Protein AF-A0A7L9BHP6-F1 (afdb_monomer)

Nearest PDB structures (foldseek):
  4zgh-assembly1_A  TM=3.114E-01  e=1.145E-01  Streptococcus pneumoniae D39
  5ly6-assembly1_B  TM=2.819E-01  e=2.617E-01  Streptococcus pneumoniae D39
  5ek8-assembly1_A  TM=2.255E-01  e=5.421E+00  Rippkaea orientalis PCC 8801
  7w9m-assembly1_B  TM=2.302E-01  e=6.757E+00  Homo sapiens

Secondary structure (DSSP, 8-state):
----------HHHHHHHHHHTTS-----PPP--------SS--S-EEEEEEEE--TT---EEEEETTEEEEEEE-TTEE-SSPEEEE-SS-S-SS----B-EEEEESSS---STT--SEEE--BSSSS-BPB-PPTT-EEEEEEES-TT-PPPP--B-TTSSBPEEEEETTTTEEE-HHHHHHS-HHHHTTPEEEEE--TTPPP--S-EEEEEEE-PPPPPSS-SSEEEEEEEE-S---TTS-EEEEEEESSSS--EEEEEEE--TTS---TTS------TTSBEEE-SGGG--EEEE-EETTEEPEEEEEEESSTTS-SEEEEPPPEE--TT-EEEEEEESBTT--GGGB-EEEEEE--

pLDDT: mean 78.01, std 17.45, range [40.47, 98.5]

Sequence (360 aa):
MKTVMRKYMNMRNVARAGAILLVAFWACEDPEYITAVPNPQPSGFSANFLFVNAAPDAPSLDMYINNVKTGTSAAFGAGQTGYTNVQITSGGAGGFTANTNIRAKASSGTIGGVLGSSDVIYRAGNNNTNNFAAINGARYTLFALDTISRPKPVRKLNASNFGDTTFFNPLTGTYISVVEKAALPPAQRAKVVPIGVVPLGASDPGGVRFYLLRDNYPAFTSPNTTQSAIRLVQASPRNYTEPLWVRLNPVSTGSIISLGTSVPYILSFANPNGTANFTPSVGSRTVTGTGINFTLQNTNIASVPNDYRIEVSKDAGFTQIIYTSDPVQFLLDKVYTVVIRGVEGGTGNRALGATVVQHN

Structure (mmCIF, N/CA/C/O backbone):
data_AF-A0A7L9BHP6-F1
#
_entry.id   AF-A0A7L9BHP6-F1
#
loop_
_atom_site.group_PDB
_atom_site.id
_atom_site.type_symbol
_atom_site.label_atom_id
_atom_site.label_alt_id
_atom_site.label_comp_id
_atom_site.label_asym_id
_atom_site.label_entity_id
_atom_site.label_seq_id
_atom_site.pdbx_PDB_ins_code
_atom_site.Cartn_x
_atom_site.Cartn_y
_atom_site.Cartn_z
_atom_site.occupancy
_atom_site.B_iso_or_equiv
_atom_site.auth_seq_id
_atom_site.auth_comp_id
_atom_site.auth_asym_id
_atom_site.auth_atom_id
_atom_site.pdbx_PDB_model_num
ATOM 1 N N . MET A 1 1 ? 51.491 -2.784 -71.601 1.00 41.97 1 MET A N 1
ATOM 2 C CA . MET A 1 1 ? 52.022 -3.633 -70.511 1.00 41.97 1 MET A CA 1
ATOM 3 C C . MET A 1 1 ? 51.515 -3.081 -69.180 1.00 41.97 1 MET A C 1
ATOM 5 O O . MET A 1 1 ? 51.977 -2.033 -68.758 1.00 41.97 1 MET A O 1
ATOM 9 N N . LYS A 1 2 ? 50.483 -3.697 -68.584 1.00 43.78 2 LYS A N 1
ATOM 10 C CA . LYS A 1 2 ? 49.900 -3.291 -67.290 1.00 43.78 2 LYS A CA 1
ATOM 11 C C . LYS A 1 2 ? 50.428 -4.231 -66.209 1.00 43.78 2 LYS A C 1
ATOM 13 O O . LYS A 1 2 ? 50.048 -5.398 -66.176 1.00 43.78 2 LYS A O 1
ATOM 18 N N . THR A 1 3 ? 51.305 -3.728 -65.350 1.00 46.84 3 THR A N 1
ATOM 19 C CA . THR A 1 3 ? 51.876 -4.492 -64.237 1.00 46.84 3 THR A CA 1
ATOM 20 C C . THR A 1 3 ? 50.896 -4.475 -63.066 1.00 46.84 3 THR A C 1
ATOM 22 O O . THR A 1 3 ? 50.712 -3.458 -62.403 1.00 46.84 3 THR A O 1
ATOM 25 N N . VAL A 1 4 ? 50.223 -5.603 -62.840 1.00 49.72 4 VAL A N 1
ATOM 26 C CA . VAL A 1 4 ? 49.326 -5.823 -61.699 1.00 49.72 4 VAL A CA 1
ATOM 27 C C . VAL A 1 4 ? 50.177 -6.189 -60.484 1.00 49.72 4 VAL A C 1
ATOM 29 O O . VAL A 1 4 ? 50.698 -7.298 -60.389 1.00 49.72 4 VAL A O 1
ATOM 32 N N . MET A 1 5 ? 50.329 -5.256 -59.545 1.00 50.06 5 MET A N 1
ATOM 33 C CA . MET A 1 5 ? 51.042 -5.486 -58.287 1.00 50.06 5 MET A CA 1
ATOM 34 C C . MET A 1 5 ? 50.074 -6.101 -57.261 1.00 50.06 5 MET A C 1
ATOM 36 O O . MET A 1 5 ? 49.305 -5.403 -56.601 1.00 50.06 5 MET A O 1
ATOM 40 N N . ARG A 1 6 ? 50.078 -7.436 -57.143 1.00 52.44 6 ARG A N 1
ATOM 41 C CA . ARG A 1 6 ? 49.374 -8.163 -56.073 1.00 52.44 6 ARG A CA 1
ATOM 42 C C . ARG A 1 6 ? 50.111 -7.940 -54.750 1.00 52.44 6 ARG A C 1
ATOM 44 O O . ARG A 1 6 ? 51.172 -8.510 -54.510 1.00 52.44 6 ARG A O 1
ATOM 51 N N . LYS A 1 7 ? 49.536 -7.101 -53.889 1.00 57.41 7 LYS A N 1
ATOM 52 C CA . LYS A 1 7 ? 50.003 -6.863 -52.519 1.00 57.41 7 LYS A CA 1
ATOM 53 C C . LYS A 1 7 ? 49.578 -8.058 -51.656 1.00 57.41 7 LYS A C 1
ATOM 55 O O . LYS A 1 7 ? 48.420 -8.158 -51.261 1.00 57.41 7 LYS A O 1
ATOM 60 N N . TYR A 1 8 ? 50.495 -8.993 -51.413 1.00 54.22 8 TYR A N 1
ATOM 61 C CA . TYR A 1 8 ? 50.273 -10.102 -50.485 1.00 54.22 8 TYR A CA 1
ATOM 62 C C . TYR A 1 8 ? 50.139 -9.545 -49.067 1.00 54.22 8 TYR A C 1
ATOM 64 O O . TYR A 1 8 ? 51.110 -9.112 -48.446 1.00 54.22 8 TYR A O 1
ATOM 72 N N . MET A 1 9 ? 48.906 -9.513 -48.569 1.00 53.44 9 MET A N 1
ATOM 73 C CA . MET A 1 9 ? 48.615 -9.167 -47.187 1.00 53.44 9 MET A CA 1
ATOM 74 C C . MET A 1 9 ? 49.152 -10.297 -46.303 1.00 53.44 9 MET A C 1
ATOM 76 O O . MET A 1 9 ? 48.731 -11.446 -46.413 1.00 53.44 9 MET A O 1
ATOM 80 N N . ASN A 1 10 ? 50.155 -9.977 -45.487 1.00 55.31 10 ASN A N 1
ATOM 81 C CA . ASN A 1 10 ? 50.899 -10.930 -44.674 1.00 55.31 10 ASN A CA 1
ATOM 82 C C . ASN A 1 10 ? 49.949 -11.606 -43.665 1.00 55.31 10 ASN A C 1
ATOM 84 O O . ASN A 1 10 ? 49.543 -10.994 -42.676 1.00 55.31 10 ASN A O 1
ATOM 88 N N . MET A 1 11 ? 49.576 -12.861 -43.938 1.00 54.38 11 MET A N 1
ATOM 89 C CA . MET A 1 11 ? 48.599 -13.665 -43.183 1.00 54.38 11 MET A CA 1
ATOM 90 C C . MET A 1 11 ? 48.904 -13.749 -41.676 1.00 54.38 11 MET A C 1
ATOM 92 O O . MET A 1 11 ? 47.994 -13.920 -40.866 1.00 54.38 11 MET A O 1
ATOM 96 N N . ARG A 1 12 ? 50.165 -13.536 -41.272 1.00 53.69 12 ARG A N 1
ATOM 97 C CA . ARG A 1 12 ? 50.575 -13.444 -39.860 1.00 53.69 12 ARG A CA 1
ATOM 98 C C . ARG A 1 12 ? 49.993 -12.234 -39.118 1.00 53.69 12 ARG A C 1
ATOM 100 O O . ARG A 1 12 ? 49.765 -12.329 -37.915 1.00 53.69 12 ARG A O 1
ATOM 107 N N . ASN A 1 13 ? 49.708 -11.128 -39.806 1.00 54.56 13 ASN A N 1
ATOM 108 C CA . ASN A 1 13 ? 49.121 -9.936 -39.182 1.00 54.56 13 ASN A CA 1
ATOM 109 C C . ASN A 1 13 ? 47.592 -10.041 -39.054 1.00 54.56 13 ASN A C 1
ATOM 111 O O . ASN A 1 13 ? 47.027 -9.513 -38.101 1.00 54.56 13 ASN A O 1
ATOM 115 N N . VAL A 1 14 ? 46.933 -10.790 -39.945 1.00 57.72 14 VAL A N 1
ATOM 116 C CA . VAL A 1 14 ? 45.485 -11.062 -39.864 1.00 57.72 14 VAL A CA 1
ATOM 117 C C . VAL A 1 14 ? 45.173 -12.021 -38.708 1.00 57.72 14 VAL A C 1
ATOM 119 O O . VAL A 1 14 ? 44.234 -11.788 -37.953 1.00 57.72 14 VAL A O 1
ATOM 122 N N . ALA A 1 15 ? 46.015 -13.038 -38.484 1.00 54.59 15 ALA A N 1
ATOM 123 C CA . ALA A 1 15 ? 45.862 -13.956 -37.350 1.00 54.59 15 ALA A CA 1
ATOM 124 C C . ALA A 1 15 ? 46.059 -13.269 -35.980 1.00 54.59 15 ALA A C 1
ATOM 126 O O . ALA A 1 15 ? 45.379 -13.612 -35.015 1.00 54.59 15 ALA A O 1
ATOM 127 N N . ARG A 1 16 ? 46.937 -12.257 -35.888 1.00 53.12 16 ARG A N 1
ATOM 128 C CA . ARG A 1 16 ? 47.135 -11.472 -34.653 1.00 53.12 16 ARG A CA 1
ATOM 129 C C . ARG A 1 16 ? 45.973 -10.523 -34.346 1.00 53.12 16 ARG A C 1
ATOM 131 O O . ARG A 1 16 ? 45.667 -10.323 -33.177 1.00 53.12 16 ARG A O 1
ATOM 138 N N . ALA A 1 17 ? 45.298 -9.992 -35.367 1.00 52.06 17 ALA A N 1
ATOM 139 C CA . ALA A 1 17 ? 44.098 -9.175 -35.176 1.00 52.06 17 ALA A CA 1
ATOM 140 C C . ALA A 1 17 ? 42.870 -10.013 -34.755 1.00 52.06 17 ALA A C 1
ATOM 142 O O . ALA A 1 17 ? 42.038 -9.531 -33.992 1.00 52.06 17 ALA A O 1
ATOM 143 N N . GLY A 1 18 ? 42.782 -11.280 -35.182 1.00 50.03 18 GLY A N 1
ATOM 144 C CA . GLY A 1 18 ? 41.689 -12.184 -34.796 1.00 50.03 18 GLY A CA 1
ATOM 145 C C . GLY A 1 18 ? 41.733 -12.656 -33.336 1.00 50.03 18 GLY A C 1
ATOM 146 O O . GLY A 1 18 ? 40.687 -12.826 -32.718 1.00 50.03 18 GLY A O 1
ATOM 147 N N . ALA A 1 19 ? 42.924 -12.816 -32.750 1.00 51.38 19 ALA A N 1
ATOM 148 C CA . ALA A 1 19 ? 43.073 -13.313 -31.377 1.00 51.38 19 ALA A CA 1
ATOM 149 C C . ALA A 1 19 ? 42.745 -12.267 -30.290 1.00 51.38 19 ALA A C 1
ATOM 151 O O . ALA A 1 19 ? 42.410 -12.635 -29.169 1.00 51.38 19 ALA A O 1
ATOM 152 N N . ILE A 1 20 ? 42.796 -10.969 -30.612 1.00 50.28 20 ILE A N 1
ATOM 153 C CA . ILE A 1 20 ? 42.500 -9.887 -29.653 1.00 50.28 20 ILE A CA 1
ATOM 154 C C . ILE A 1 20 ? 40.984 -9.628 -29.538 1.00 50.28 20 ILE A C 1
ATOM 156 O O . ILE A 1 20 ? 40.522 -9.133 -28.514 1.00 50.28 20 ILE A O 1
ATOM 160 N N . LEU A 1 21 ? 40.180 -10.039 -30.526 1.00 47.62 21 LEU A N 1
ATOM 161 C CA . LEU A 1 21 ? 38.723 -9.846 -30.502 1.00 47.62 21 LEU A CA 1
ATOM 162 C C . LEU A 1 21 ? 37.956 -10.925 -29.706 1.00 47.62 21 LEU A C 1
ATOM 164 O O . LEU A 1 21 ? 36.768 -10.759 -29.445 1.00 47.62 21 LEU A O 1
ATOM 168 N N . LEU A 1 22 ? 38.615 -12.020 -29.310 1.00 48.59 22 LEU A N 1
ATOM 169 C CA . LEU A 1 22 ? 37.985 -13.174 -28.646 1.00 48.59 22 LEU A CA 1
ATOM 170 C C . LEU A 1 22 ? 38.019 -13.123 -27.107 1.00 48.59 22 LEU A C 1
ATOM 172 O O . LEU A 1 22 ? 37.370 -13.942 -26.465 1.00 48.59 22 LEU A O 1
ATOM 176 N N . VAL A 1 23 ? 38.710 -12.150 -26.501 1.00 51.56 23 VAL A N 1
ATOM 177 C CA . VAL A 1 23 ? 38.851 -12.030 -25.030 1.00 51.56 23 VAL A CA 1
ATOM 178 C C . VAL A 1 23 ? 37.941 -10.939 -24.439 1.00 51.56 23 VAL A C 1
ATOM 180 O O . VAL A 1 23 ? 38.045 -10.611 -23.267 1.00 51.56 23 VAL A O 1
ATOM 183 N N . ALA A 1 24 ? 37.007 -10.370 -25.207 1.00 49.75 24 ALA A N 1
ATOM 184 C CA . ALA A 1 24 ? 36.102 -9.318 -24.716 1.00 49.75 24 ALA A CA 1
ATOM 185 C C . ALA A 1 24 ? 34.704 -9.819 -24.288 1.00 49.75 24 ALA A C 1
ATOM 187 O O . ALA A 1 24 ? 33.857 -9.009 -23.924 1.00 49.75 24 ALA A O 1
ATOM 188 N N . PHE A 1 25 ? 34.460 -11.136 -24.288 1.00 47.75 25 PHE A N 1
ATOM 189 C CA . PHE A 1 25 ? 33.230 -11.745 -23.753 1.00 47.75 25 PHE A CA 1
ATOM 190 C C . PHE A 1 25 ? 33.413 -12.284 -22.327 1.00 47.75 25 PHE A C 1
ATOM 192 O O . PHE A 1 25 ? 32.805 -13.289 -21.964 1.00 47.75 25 PHE A O 1
ATOM 199 N N . TRP A 1 26 ? 34.241 -11.632 -21.503 1.00 49.41 26 TRP A N 1
ATOM 200 C CA . TRP A 1 26 ? 34.183 -11.886 -20.065 1.00 49.41 26 TRP A CA 1
ATOM 201 C C . TRP A 1 26 ? 32.820 -11.416 -19.581 1.00 49.41 26 TRP A C 1
ATOM 203 O O . TRP A 1 26 ? 32.506 -10.224 -19.595 1.00 49.41 26 TRP A O 1
ATOM 213 N N . ALA A 1 27 ? 31.996 -12.409 -19.263 1.00 47.88 27 ALA A N 1
ATOM 214 C CA . ALA A 1 27 ? 30.702 -12.265 -18.650 1.00 47.88 27 ALA A CA 1
ATOM 215 C C . ALA A 1 27 ? 30.777 -11.187 -17.568 1.00 47.88 27 ALA A C 1
ATOM 217 O O . ALA A 1 27 ? 31.626 -11.227 -16.679 1.00 47.88 27 ALA A O 1
ATOM 218 N N . CYS A 1 28 ? 29.873 -10.216 -17.650 1.00 47.56 28 CYS A N 1
ATOM 219 C CA . CYS A 1 28 ? 29.521 -9.414 -16.495 1.00 47.56 28 CYS A CA 1
ATOM 220 C C . CYS A 1 28 ? 28.741 -10.357 -15.567 1.00 47.56 28 CYS A C 1
ATOM 222 O O . CYS A 1 28 ? 27.512 -10.333 -15.546 1.00 47.56 28 CYS A O 1
ATOM 224 N N . GLU A 1 29 ? 29.449 -11.290 -14.922 1.00 44.31 29 GLU A N 1
ATOM 225 C CA . GLU A 1 29 ? 28.908 -12.000 -13.774 1.00 44.31 29 GLU A CA 1
ATOM 226 C C . GLU A 1 29 ? 28.542 -10.920 -12.766 1.00 44.31 29 GLU A C 1
ATOM 228 O O . GLU A 1 29 ? 29.346 -10.033 -12.459 1.00 44.31 29 GLU A O 1
ATOM 233 N N . ASP A 1 30 ? 27.278 -10.937 -12.342 1.00 48.41 30 ASP A N 1
ATOM 234 C CA . ASP A 1 30 ? 26.839 -10.112 -11.227 1.00 48.41 30 ASP A CA 1
ATOM 235 C C . ASP A 1 30 ? 27.828 -10.412 -10.088 1.00 48.41 30 ASP A C 1
ATOM 237 O O . ASP A 1 30 ? 28.012 -11.593 -9.776 1.00 48.41 30 ASP A O 1
ATOM 241 N N . PRO A 1 31 ? 28.532 -9.402 -9.542 1.00 50.50 31 PRO A N 1
ATOM 242 C CA . PRO A 1 31 ? 29.610 -9.631 -8.589 1.00 50.50 31 PRO A CA 1
ATOM 243 C C . PRO A 1 31 ? 29.108 -10.553 -7.485 1.00 50.50 31 PRO A C 1
ATOM 245 O O . PRO A 1 31 ? 28.007 -10.333 -6.975 1.00 50.50 31 PRO A O 1
ATOM 248 N N . GLU A 1 32 ? 29.893 -11.583 -7.151 1.00 40.72 32 GLU A N 1
ATOM 249 C CA . GLU A 1 32 ? 29.569 -12.535 -6.089 1.00 40.72 32 GLU A CA 1
ATOM 250 C C . GLU A 1 32 ? 29.148 -11.755 -4.842 1.00 40.72 32 GLU A C 1
ATOM 252 O O . GLU A 1 32 ? 29.947 -11.097 -4.168 1.00 40.72 32 GLU A O 1
ATOM 257 N N . TYR A 1 33 ? 27.844 -11.764 -4.573 1.00 45.72 33 TYR A N 1
ATOM 258 C CA . TYR A 1 33 ? 27.310 -11.128 -3.387 1.00 45.72 33 TYR A CA 1
ATOM 259 C C . TYR A 1 33 ? 27.852 -11.919 -2.208 1.00 45.72 33 TYR A C 1
ATOM 261 O O . TYR A 1 33 ? 27.637 -13.129 -2.133 1.00 45.72 33 TYR A O 1
ATOM 269 N N . ILE A 1 34 ? 28.548 -11.234 -1.297 1.00 40.47 34 ILE A N 1
ATOM 270 C CA . ILE A 1 34 ? 29.070 -11.822 -0.064 1.00 40.47 34 ILE A CA 1
ATOM 271 C C . ILE A 1 34 ? 27.933 -12.622 0.577 1.00 40.47 34 ILE A C 1
ATOM 273 O O . ILE A 1 34 ? 26.936 -12.052 1.033 1.00 40.47 34 ILE A O 1
ATOM 277 N N . THR A 1 35 ? 28.053 -13.950 0.567 1.00 48.59 35 THR A N 1
ATOM 278 C CA . THR A 1 35 ? 27.078 -14.823 1.212 1.00 48.59 35 THR A CA 1
ATOM 279 C C . THR A 1 35 ? 27.090 -14.478 2.689 1.00 48.59 35 THR A C 1
ATOM 281 O O . THR A 1 35 ? 28.141 -14.545 3.327 1.00 48.59 35 THR A O 1
ATOM 284 N N . ALA A 1 36 ? 25.943 -14.056 3.224 1.00 47.12 36 ALA A N 1
ATOM 285 C CA . ALA A 1 36 ? 25.834 -13.694 4.629 1.00 47.12 36 ALA A CA 1
ATOM 286 C C . ALA A 1 36 ? 26.321 -14.871 5.484 1.00 47.12 36 ALA A C 1
ATOM 288 O O . ALA A 1 36 ? 25.689 -15.925 5.494 1.00 47.12 36 ALA A O 1
ATOM 289 N N . VAL A 1 37 ? 27.447 -14.693 6.179 1.00 53.09 37 VAL A N 1
ATOM 290 C CA . VAL A 1 37 ? 27.925 -15.669 7.160 1.00 53.09 37 VAL A CA 1
ATOM 291 C C . VAL A 1 37 ? 26.911 -15.655 8.305 1.00 53.09 37 VAL A C 1
ATOM 293 O O . VAL A 1 37 ? 26.709 -14.593 8.905 1.00 53.09 37 VAL A O 1
ATOM 296 N N . PRO A 1 38 ? 26.223 -16.773 8.596 1.00 50.69 38 PRO A N 1
ATOM 297 C CA . PRO A 1 38 ? 25.297 -16.828 9.717 1.00 50.69 38 PRO A CA 1
ATOM 298 C C . PRO A 1 38 ? 26.050 -16.482 11.002 1.00 50.69 38 PRO A C 1
ATOM 300 O O . PRO A 1 38 ? 27.082 -17.086 11.285 1.00 50.69 38 PRO A O 1
ATOM 303 N N . ASN A 1 39 ? 25.561 -15.507 11.771 1.00 55.84 39 ASN A N 1
ATOM 304 C CA . ASN A 1 39 ? 26.096 -15.259 13.107 1.00 55.84 39 ASN A CA 1
ATOM 305 C C . ASN A 1 39 ? 25.752 -16.484 13.977 1.00 55.84 39 ASN A C 1
ATOM 307 O O . ASN A 1 39 ? 24.564 -16.747 14.173 1.00 55.84 39 ASN A O 1
ATOM 311 N N . PRO A 1 40 ? 26.740 -17.253 14.474 1.00 58.22 40 PRO A N 1
ATOM 312 C CA . PRO A 1 40 ? 26.479 -18.473 15.234 1.00 58.22 40 PRO A CA 1
ATOM 313 C C . PRO A 1 40 ? 25.938 -18.192 16.642 1.00 58.22 40 PRO A C 1
ATOM 315 O O . PRO A 1 40 ? 25.487 -19.115 17.315 1.00 58.22 40 PRO A O 1
ATOM 318 N N . GLN A 1 41 ? 25.981 -16.938 17.103 1.00 62.28 41 GLN A N 1
ATOM 319 C CA . GLN A 1 41 ? 25.393 -16.544 18.376 1.00 62.28 41 GLN A CA 1
ATOM 320 C C . GLN A 1 41 ? 23.931 -16.128 18.159 1.00 62.28 41 GLN A C 1
ATOM 322 O O . GLN A 1 41 ? 23.687 -15.187 17.394 1.00 62.28 41 GLN A O 1
ATOM 327 N N . PRO A 1 42 ? 22.952 -16.782 18.813 1.00 64.44 42 PRO A N 1
ATOM 328 C CA . PRO A 1 42 ? 21.564 -16.350 18.746 1.00 64.44 42 PRO A CA 1
ATOM 329 C C . PRO A 1 42 ? 21.462 -14.940 19.332 1.00 64.44 42 PRO A C 1
ATOM 331 O O . PRO A 1 42 ? 21.653 -14.715 20.525 1.00 64.44 42 PRO A O 1
ATOM 334 N N . SER A 1 43 ? 21.191 -13.961 18.475 1.00 74.31 43 SER A N 1
ATOM 335 C CA . SER A 1 43 ? 20.892 -12.600 18.896 1.00 74.31 43 SER A CA 1
ATOM 336 C C . SER A 1 43 ? 19.585 -12.607 19.684 1.00 74.31 43 SER A C 1
ATOM 338 O O . SER A 1 43 ? 18.564 -13.014 19.145 1.00 74.31 43 SER A O 1
ATOM 340 N N . GLY A 1 44 ? 19.570 -12.092 20.914 1.00 85.19 44 GLY A N 1
ATOM 341 C CA . GLY A 1 44 ? 18.327 -11.873 21.672 1.00 85.19 44 GLY A CA 1
ATOM 342 C C . GLY A 1 44 ? 17.460 -10.721 21.136 1.00 85.19 44 GLY A C 1
ATOM 343 O O . GLY A 1 44 ? 16.575 -10.235 21.837 1.00 85.19 44 GLY A O 1
ATOM 344 N N . PHE A 1 45 ? 17.749 -10.230 19.929 1.00 90.44 45 PHE A N 1
ATOM 345 C CA . PHE A 1 45 ? 17.054 -9.115 19.306 1.00 90.44 45 PHE A CA 1
ATOM 346 C C . PHE A 1 45 ? 15.973 -9.627 18.363 1.00 90.44 45 PHE A C 1
ATOM 348 O O . PHE A 1 45 ? 16.203 -10.523 17.551 1.00 90.44 45 PHE A O 1
ATOM 355 N N . SER A 1 46 ? 14.806 -8.996 18.408 1.00 93.00 46 SER A N 1
ATOM 356 C CA . SER A 1 46 ? 13.714 -9.297 17.488 1.00 93.00 46 SER A CA 1
ATOM 357 C C . SER A 1 46 ? 13.036 -8.027 17.001 1.00 93.00 46 SER A C 1
ATOM 359 O O . SER A 1 46 ? 13.063 -7.001 17.670 1.00 93.00 46 SER A O 1
ATOM 361 N N . ALA A 1 47 ? 12.413 -8.087 15.832 1.00 93.88 47 ALA A N 1
ATOM 362 C CA . ALA A 1 47 ? 11.535 -7.042 15.327 1.00 93.88 47 ALA A CA 1
ATOM 363 C C . ALA A 1 47 ? 10.250 -7.663 14.785 1.00 93.88 47 ALA A C 1
ATOM 365 O O . ALA A 1 47 ? 10.176 -8.858 14.509 1.00 93.88 47 ALA A O 1
ATOM 366 N N . ASN A 1 48 ? 9.219 -6.842 14.653 1.00 95.50 48 ASN A N 1
ATOM 367 C CA . ASN A 1 48 ? 7.886 -7.268 14.270 1.00 95.50 48 ASN A CA 1
ATOM 368 C C . ASN A 1 48 ? 7.586 -6.760 12.859 1.00 95.50 48 ASN A C 1
ATOM 370 O O . ASN A 1 48 ? 7.715 -5.563 12.603 1.00 95.50 48 ASN A O 1
ATOM 374 N N . PHE A 1 49 ? 7.149 -7.639 11.960 1.00 94.69 49 PHE A N 1
ATOM 375 C CA . PHE A 1 49 ? 6.869 -7.295 10.564 1.00 94.69 49 PHE A CA 1
ATOM 376 C C . PHE A 1 49 ? 5.441 -7.659 10.170 1.00 94.69 49 PHE A C 1
ATOM 378 O O . PHE A 1 49 ? 4.974 -8.752 10.481 1.00 94.69 49 PHE A O 1
ATOM 385 N N . LEU A 1 50 ? 4.775 -6.752 9.463 1.00 95.38 50 LEU A N 1
ATOM 386 C CA . LEU A 1 50 ? 3.479 -6.958 8.826 1.00 95.38 50 LEU A CA 1
ATOM 387 C C . LEU A 1 50 ? 3.627 -6.698 7.328 1.00 95.38 50 LEU A C 1
ATOM 389 O O . LEU A 1 50 ? 4.249 -5.714 6.925 1.00 95.38 50 LEU A O 1
ATOM 393 N N . PHE A 1 51 ? 3.065 -7.571 6.497 1.00 95.19 51 PHE A N 1
ATOM 394 C CA . PHE A 1 51 ? 3.162 -7.457 5.045 1.00 95.19 51 PHE A CA 1
ATOM 395 C C . PHE A 1 51 ? 1.820 -7.132 4.384 1.00 95.19 51 PHE A C 1
ATOM 397 O O . PHE A 1 51 ? 0.778 -7.666 4.766 1.00 95.19 51 PHE A O 1
ATOM 404 N N . VAL A 1 52 ? 1.862 -6.275 3.363 1.00 94.94 52 VAL A N 1
ATOM 405 C CA . VAL A 1 52 ? 0.716 -5.866 2.545 1.00 94.94 52 VAL A CA 1
ATOM 406 C C . VAL A 1 52 ? 1.074 -5.992 1.072 1.00 94.94 52 VAL A C 1
ATOM 408 O O . VAL A 1 52 ? 2.054 -5.404 0.617 1.00 94.94 52 VAL A O 1
ATOM 411 N N . ASN A 1 53 ? 0.258 -6.710 0.304 1.00 94.00 53 ASN A N 1
ATOM 412 C CA . ASN A 1 53 ? 0.433 -6.812 -1.138 1.00 94.00 53 ASN A CA 1
ATOM 413 C C . ASN A 1 53 ? -0.492 -5.830 -1.867 1.00 94.00 53 ASN A C 1
ATOM 415 O O . ASN A 1 53 ? -1.686 -6.073 -2.020 1.00 94.00 53 ASN A O 1
ATOM 419 N N . ALA A 1 54 ? 0.062 -4.713 -2.333 1.00 93.06 54 ALA A N 1
ATOM 420 C CA . ALA A 1 54 ? -0.639 -3.699 -3.118 1.00 93.06 54 ALA A CA 1
ATOM 421 C C . ALA A 1 54 ? -0.150 -3.632 -4.582 1.00 93.06 54 ALA A C 1
ATOM 423 O O . ALA A 1 54 ? -0.459 -2.668 -5.285 1.00 93.06 54 ALA A O 1
ATOM 424 N N . ALA A 1 55 ? 0.568 -4.656 -5.055 1.00 90.19 55 ALA A N 1
ATOM 425 C CA . ALA A 1 55 ? 1.024 -4.781 -6.437 1.00 90.19 55 ALA A CA 1
ATOM 426 C C . ALA A 1 55 ? -0.099 -5.369 -7.331 1.00 90.19 55 ALA A C 1
ATOM 428 O O . ALA A 1 55 ? -0.472 -6.527 -7.143 1.00 90.19 55 ALA A O 1
ATOM 429 N N . PRO A 1 56 ? -0.677 -4.602 -8.279 1.00 84.44 56 PRO A N 1
ATOM 430 C CA . PRO A 1 56 ? -1.975 -4.903 -8.910 1.00 84.44 56 PRO A CA 1
ATOM 431 C C . PRO A 1 56 ? -2.041 -6.111 -9.844 1.00 84.44 56 PRO A C 1
ATOM 433 O O . PRO A 1 56 ? -3.124 -6.603 -10.151 1.00 84.44 56 PRO A O 1
ATOM 436 N N . ASP A 1 57 ? -0.905 -6.593 -10.309 1.00 83.44 57 ASP A N 1
ATOM 437 C CA . ASP A 1 57 ? -0.763 -7.763 -11.170 1.00 83.44 57 ASP A CA 1
ATOM 438 C C . ASP A 1 57 ? 0.111 -8.845 -10.519 1.00 83.44 57 ASP A C 1
ATOM 440 O O . ASP A 1 57 ? 0.380 -9.868 -11.146 1.00 83.44 57 ASP A O 1
ATOM 444 N N . ALA A 1 58 ? 0.529 -8.660 -9.261 1.00 85.12 58 ALA A N 1
ATOM 445 C CA . ALA A 1 58 ? 1.264 -9.686 -8.539 1.00 85.12 58 ALA A CA 1
ATOM 446 C C . ALA A 1 58 ? 0.332 -10.826 -8.087 1.00 85.12 58 ALA A C 1
ATOM 448 O O . ALA A 1 58 ? -0.763 -10.559 -7.579 1.00 85.12 58 ALA A O 1
ATOM 449 N N . PRO A 1 59 ? 0.762 -12.099 -8.199 1.00 88.81 59 PRO A N 1
ATOM 450 C CA . PRO A 1 59 ? 0.100 -13.207 -7.516 1.00 88.81 59 PRO A CA 1
ATOM 451 C C . PRO A 1 59 ? 0.184 -13.034 -5.992 1.00 88.81 59 PRO A C 1
ATOM 453 O O . PRO A 1 59 ? 0.805 -12.100 -5.477 1.00 88.81 59 PRO A O 1
ATOM 456 N N . SER A 1 60 ? -0.411 -13.963 -5.242 1.00 91.75 60 SER A N 1
ATOM 457 C CA . SER A 1 60 ? -0.222 -14.000 -3.791 1.00 91.75 60 SER A CA 1
ATOM 458 C C . SER A 1 60 ? 1.263 -14.125 -3.445 1.00 91.75 60 SER A C 1
ATOM 460 O O . SER A 1 60 ? 1.966 -14.977 -3.999 1.00 91.75 60 SER A O 1
ATOM 462 N N . LEU A 1 61 ? 1.730 -13.279 -2.529 1.00 91.69 61 LEU A N 1
ATOM 463 C CA . LEU A 1 61 ? 3.137 -13.149 -2.161 1.00 91.69 61 LEU A CA 1
ATOM 464 C C . LEU A 1 61 ? 3.392 -13.719 -0.764 1.00 91.69 61 LEU A C 1
ATOM 466 O O . LEU A 1 61 ? 2.717 -13.352 0.198 1.00 91.69 61 LEU A O 1
ATOM 470 N N . ASP A 1 62 ? 4.397 -14.577 -0.658 1.00 92.75 62 ASP A N 1
ATOM 471 C CA . ASP A 1 62 ? 4.997 -15.020 0.591 1.00 92.75 62 ASP A CA 1
ATOM 472 C C . ASP A 1 62 ? 6.116 -14.078 0.993 1.00 92.75 62 ASP A C 1
ATOM 474 O O . ASP A 1 62 ? 7.033 -13.822 0.217 1.00 92.75 62 ASP A O 1
ATOM 478 N N . MET A 1 63 ? 6.069 -13.590 2.223 1.00 92.06 63 MET A N 1
ATOM 479 C CA . MET A 1 63 ? 7.069 -12.668 2.732 1.00 92.06 63 MET A CA 1
ATOM 480 C C . MET A 1 63 ? 8.086 -13.411 3.599 1.00 92.06 63 MET A C 1
ATOM 482 O O . MET A 1 63 ? 7.709 -14.264 4.395 1.00 92.06 63 MET A O 1
ATOM 486 N N . TYR A 1 64 ? 9.370 -13.099 3.442 1.00 91.50 64 TYR A N 1
ATOM 487 C CA . TYR A 1 64 ? 10.480 -13.700 4.173 1.00 91.50 64 TYR A CA 1
ATOM 488 C C . TYR A 1 64 ? 11.381 -12.618 4.762 1.00 91.50 64 TYR A C 1
ATOM 490 O O . TYR A 1 64 ? 11.871 -11.743 4.043 1.00 91.50 64 TYR A O 1
ATOM 498 N N . ILE A 1 65 ? 11.647 -12.717 6.061 1.00 89.50 65 ILE A N 1
ATOM 499 C CA . ILE A 1 65 ? 12.606 -11.877 6.778 1.00 89.50 65 ILE A CA 1
ATOM 500 C C . ILE A 1 65 ? 13.711 -12.787 7.308 1.00 89.50 65 ILE A C 1
ATOM 502 O O . ILE A 1 65 ? 13.423 -13.741 8.023 1.00 89.50 65 ILE A O 1
ATOM 506 N N . ASN A 1 66 ? 14.968 -12.533 6.945 1.00 88.00 66 ASN A N 1
ATOM 507 C CA . ASN A 1 66 ? 16.106 -13.392 7.305 1.00 88.00 66 ASN A CA 1
ATOM 508 C C . ASN A 1 66 ? 15.850 -14.877 6.967 1.00 88.00 66 ASN A C 1
ATOM 510 O O . ASN A 1 66 ? 16.164 -15.769 7.747 1.00 88.00 66 ASN A O 1
ATOM 514 N N . ASN A 1 67 ? 15.244 -15.129 5.797 1.00 87.75 67 ASN A N 1
ATOM 515 C CA . ASN A 1 67 ? 14.798 -16.447 5.313 1.00 87.75 67 ASN A CA 1
ATOM 516 C C . ASN A 1 67 ? 13.692 -17.131 6.142 1.00 87.75 67 ASN A C 1
ATOM 518 O O . ASN A 1 67 ? 13.303 -18.252 5.822 1.00 87.75 67 ASN A O 1
ATOM 522 N N . VAL A 1 68 ? 13.124 -16.459 7.143 1.00 88.06 68 VAL A N 1
ATOM 523 C CA . VAL A 1 68 ? 11.949 -16.924 7.887 1.00 88.06 68 VAL A CA 1
ATOM 524 C C . VAL A 1 68 ? 10.693 -16.396 7.207 1.00 88.06 68 VAL A C 1
ATOM 526 O O . VAL A 1 68 ? 10.540 -15.184 7.057 1.00 88.06 68 VAL A O 1
ATOM 529 N N . LYS A 1 69 ? 9.787 -17.292 6.795 1.00 90.44 69 LYS A N 1
ATOM 530 C CA . LYS A 1 69 ? 8.486 -16.897 6.239 1.00 90.44 69 LYS A CA 1
ATOM 531 C C . LYS A 1 69 ? 7.671 -16.182 7.317 1.00 90.44 69 LYS A C 1
ATOM 533 O O . LYS A 1 69 ? 7.462 -16.726 8.397 1.00 90.44 69 LYS A O 1
ATOM 538 N N . THR A 1 70 ? 7.204 -14.977 7.023 1.00 89.00 70 THR A N 1
ATOM 539 C CA . THR A 1 70 ? 6.351 -14.194 7.914 1.00 89.00 70 THR A CA 1
ATOM 540 C C . THR A 1 70 ? 4.900 -14.385 7.514 1.00 89.00 70 THR A C 1
ATOM 542 O O . THR A 1 70 ? 4.557 -14.075 6.375 1.00 89.00 70 THR A O 1
ATOM 545 N N . GLY A 1 71 ? 4.063 -14.857 8.437 1.00 87.81 71 GLY A N 1
ATOM 546 C CA . GLY A 1 71 ? 2.615 -14.986 8.261 1.00 87.81 71 GLY A CA 1
ATOM 547 C C . GLY A 1 71 ? 2.158 -15.838 7.067 1.00 87.81 71 GLY A C 1
ATOM 548 O O . GLY A 1 71 ? 2.886 -16.680 6.533 1.00 87.81 71 GLY A O 1
ATOM 549 N N . THR A 1 72 ? 0.907 -15.623 6.660 1.00 90.94 72 THR A N 1
ATOM 550 C CA . THR A 1 72 ? 0.301 -16.238 5.472 1.00 90.94 72 THR A CA 1
ATOM 551 C C . THR A 1 72 ? 0.641 -15.453 4.205 1.00 90.94 72 THR A C 1
ATOM 553 O O . THR A 1 72 ? 0.975 -14.265 4.269 1.00 90.94 72 THR A O 1
ATOM 556 N N . SER A 1 73 ? 0.513 -16.104 3.045 1.00 92.00 73 SER A N 1
ATOM 557 C CA . SER A 1 73 ? 0.616 -15.442 1.741 1.00 92.00 73 SER A CA 1
ATOM 558 C C . SER A 1 73 ? -0.406 -14.308 1.636 1.00 92.00 73 SER A C 1
ATOM 560 O O . SER A 1 73 ? -1.570 -14.493 1.994 1.00 92.00 73 SER A O 1
ATOM 562 N N . ALA A 1 74 ? -0.000 -13.152 1.116 1.00 92.62 74 ALA A N 1
ATOM 563 C CA . ALA A 1 74 ? -0.896 -12.021 0.895 1.00 92.62 74 ALA A CA 1
ATOM 564 C C . ALA A 1 74 ? -1.286 -11.929 -0.586 1.00 92.62 74 ALA A C 1
ATOM 566 O O . ALA A 1 74 ? -0.445 -11.640 -1.444 1.00 92.62 74 ALA A O 1
ATOM 567 N N . ALA A 1 75 ? -2.565 -12.171 -0.882 1.00 93.31 75 ALA A N 1
ATOM 568 C CA . ALA A 1 75 ? -3.154 -11.894 -2.192 1.00 93.31 75 ALA A CA 1
ATOM 569 C C . ALA A 1 75 ? -3.119 -10.392 -2.506 1.00 93.31 75 ALA A C 1
ATOM 571 O O . ALA A 1 75 ? -2.984 -9.563 -1.603 1.00 93.31 75 ALA A O 1
ATOM 572 N N . PHE A 1 76 ? -3.256 -10.026 -3.780 1.00 91.44 76 PHE A N 1
ATOM 573 C CA . PHE A 1 76 ? -3.367 -8.619 -4.147 1.00 91.44 76 PHE A CA 1
ATOM 574 C C . PHE A 1 76 ? -4.533 -7.943 -3.410 1.00 91.44 76 PHE A C 1
ATOM 576 O O . PHE A 1 76 ? -5.655 -8.444 -3.378 1.00 91.44 76 PHE A O 1
ATOM 583 N N . GLY A 1 77 ? -4.253 -6.782 -2.823 1.00 89.50 77 GLY A N 1
ATOM 584 C CA . GLY A 1 77 ? -5.209 -6.030 -2.029 1.00 89.50 77 GLY A CA 1
ATOM 585 C C . GLY A 1 77 ? -5.450 -6.606 -0.638 1.00 89.50 77 GLY A C 1
ATOM 586 O O . GLY A 1 77 ? -6.364 -6.132 0.033 1.00 89.50 77 GLY A O 1
ATOM 587 N N . ALA A 1 78 ? -4.648 -7.573 -0.192 1.00 93.12 78 ALA A N 1
ATOM 588 C CA . ALA A 1 78 ? -4.695 -8.117 1.156 1.00 93.12 78 ALA A CA 1
ATOM 589 C C . ALA A 1 78 ? -3.441 -7.738 1.959 1.00 93.12 78 ALA A C 1
ATOM 591 O O . ALA A 1 78 ? -2.337 -7.583 1.424 1.00 93.12 78 ALA A O 1
ATOM 592 N N . GLY A 1 79 ? -3.628 -7.603 3.269 1.00 91.62 79 GLY A N 1
ATOM 593 C CA . GLY A 1 79 ? -2.557 -7.530 4.256 1.00 91.62 79 GLY A CA 1
ATOM 594 C C . GLY A 1 79 ? -2.635 -8.710 5.215 1.00 91.62 79 GLY A C 1
ATOM 595 O O . GLY A 1 79 ? -3.672 -9.361 5.334 1.00 91.62 79 GLY A O 1
ATOM 596 N N . GLN A 1 80 ? -1.532 -8.987 5.898 1.00 93.44 80 GLN A N 1
ATOM 597 C CA . GLN A 1 80 ? -1.524 -9.930 7.013 1.00 93.44 80 GLN A CA 1
ATOM 598 C C . GLN A 1 80 ? -2.352 -9.383 8.180 1.00 93.44 80 GLN A C 1
ATOM 600 O O . GLN A 1 80 ? -2.446 -8.172 8.367 1.00 93.44 80 GLN A O 1
ATOM 605 N N . THR A 1 81 ? -2.940 -10.276 8.974 1.00 88.50 81 THR A N 1
ATOM 606 C CA . THR A 1 81 ? -3.830 -9.920 10.095 1.00 88.50 81 THR A CA 1
ATOM 607 C C . THR A 1 81 ? -3.089 -9.569 11.386 1.00 88.50 81 THR A C 1
ATOM 609 O O . THR A 1 81 ? -3.716 -9.255 12.393 1.00 88.50 81 THR A O 1
ATOM 612 N N . GLY A 1 82 ? -1.758 -9.622 11.382 1.00 91.12 82 GLY A N 1
ATOM 613 C CA . GLY A 1 82 ? -0.939 -9.323 12.545 1.00 91.12 82 GLY A CA 1
ATOM 614 C C . GLY A 1 82 ? 0.545 -9.316 12.214 1.00 91.12 82 GLY A C 1
ATOM 615 O O . GLY A 1 82 ? 0.969 -9.710 11.125 1.00 91.12 82 GLY A O 1
ATOM 616 N N . TYR A 1 83 ? 1.339 -8.854 13.174 1.00 95.44 83 TYR A N 1
ATOM 617 C CA . TYR A 1 83 ? 2.787 -8.839 13.038 1.00 95.44 83 TYR A CA 1
ATOM 618 C C . TYR A 1 83 ? 3.378 -10.216 13.318 1.00 95.44 83 TYR A C 1
ATOM 620 O O . TYR A 1 83 ? 3.011 -10.882 14.282 1.00 95.44 83 TYR A O 1
ATOM 628 N N . THR A 1 84 ? 4.369 -10.594 12.521 1.00 95.31 84 THR A N 1
ATOM 629 C CA . THR A 1 84 ? 5.245 -11.725 12.816 1.00 95.31 84 THR A CA 1
ATOM 630 C C . THR A 1 84 ? 6.500 -11.225 13.519 1.00 95.31 84 THR A C 1
ATOM 632 O O . THR A 1 84 ? 7.187 -10.341 13.003 1.00 95.31 84 THR A O 1
ATOM 635 N N . ASN A 1 85 ? 6.811 -11.789 14.686 1.00 95.19 85 ASN A N 1
ATOM 636 C CA . ASN A 1 85 ? 8.081 -11.550 15.362 1.00 95.19 85 ASN A CA 1
ATOM 637 C C . ASN A 1 85 ? 9.196 -12.338 14.660 1.00 95.19 85 ASN A C 1
ATOM 639 O O . ASN A 1 85 ? 9.057 -13.538 14.425 1.00 95.19 85 ASN A O 1
ATOM 643 N N . VAL A 1 86 ? 10.290 -11.665 14.313 1.00 92.44 86 VAL A N 1
ATOM 644 C CA . VAL A 1 86 ? 11.436 -12.260 13.625 1.00 92.44 86 VAL A CA 1
ATOM 645 C C . VAL A 1 86 ? 12.716 -11.872 14.346 1.00 92.44 86 VAL A C 1
ATOM 647 O O . VAL A 1 86 ? 12.915 -10.705 14.686 1.00 92.44 86 VAL A O 1
ATOM 650 N N . GLN A 1 87 ? 13.596 -12.849 14.555 1.00 91.38 87 GLN A N 1
ATOM 651 C CA . GLN A 1 87 ? 14.922 -12.621 15.122 1.00 91.38 87 GLN A CA 1
ATOM 652 C C . GLN A 1 87 ? 15.793 -11.817 14.145 1.00 91.38 87 GLN A C 1
ATOM 654 O O . GLN A 1 87 ? 15.818 -12.084 12.937 1.00 91.38 87 GLN A O 1
ATOM 659 N N . ILE A 1 88 ? 16.509 -10.820 14.664 1.00 87.69 88 ILE A N 1
ATOM 660 C CA . ILE A 1 88 ? 17.361 -9.917 13.881 1.00 87.69 88 ILE A CA 1
ATOM 661 C C . ILE A 1 88 ? 18.785 -9.929 14.421 1.00 87.69 88 ILE A C 1
ATOM 663 O O . ILE A 1 88 ? 19.004 -9.990 15.622 1.00 87.69 88 ILE A O 1
ATOM 667 N N . THR A 1 89 ? 19.766 -9.822 13.533 1.00 79.06 89 THR A N 1
ATOM 668 C CA . THR A 1 89 ? 21.182 -10.047 13.860 1.00 79.06 89 THR A CA 1
ATOM 669 C C . THR A 1 89 ? 21.828 -8.935 14.692 1.00 79.06 89 THR A C 1
ATOM 671 O O . THR A 1 89 ? 22.923 -9.135 15.216 1.00 79.06 89 THR A O 1
ATOM 674 N N . SER A 1 90 ? 21.181 -7.774 14.846 1.00 80.31 90 SER A N 1
ATOM 675 C CA . SER A 1 90 ? 21.667 -6.679 15.692 1.00 80.31 90 SER A CA 1
ATOM 676 C C . SER A 1 90 ? 20.530 -5.805 16.231 1.00 80.31 90 SER A C 1
ATOM 678 O O . SER A 1 90 ? 19.409 -5.836 15.730 1.00 80.31 90 SER A O 1
ATOM 680 N N . GLY A 1 91 ? 20.825 -4.993 17.251 1.00 78.44 91 GLY A N 1
ATOM 681 C CA . GLY A 1 91 ? 19.853 -4.091 17.876 1.00 78.44 91 GLY A CA 1
ATOM 682 C C . GLY A 1 91 ? 19.507 -2.830 17.070 1.00 78.44 91 GLY A C 1
ATOM 683 O O . GLY A 1 91 ? 18.714 -2.017 17.543 1.00 78.44 91 GLY A O 1
ATOM 684 N N . GLY A 1 92 ? 20.095 -2.637 15.883 1.00 68.38 92 GLY A N 1
ATOM 685 C CA . GLY A 1 92 ? 19.801 -1.513 14.982 1.00 68.38 92 GLY A CA 1
ATOM 686 C C . GLY A 1 92 ? 20.325 -0.133 15.413 1.00 68.38 92 GLY A C 1
ATOM 687 O O . GLY A 1 92 ? 20.179 0.824 14.657 1.00 68.38 92 GLY A O 1
ATOM 688 N N . ALA A 1 93 ? 20.960 -0.004 16.583 1.00 57.84 93 ALA A N 1
ATOM 689 C CA . ALA A 1 93 ? 21.572 1.236 17.069 1.00 57.84 93 ALA A CA 1
ATOM 690 C C . ALA A 1 93 ? 23.108 1.114 17.110 1.00 57.84 93 ALA A C 1
ATOM 692 O O . ALA A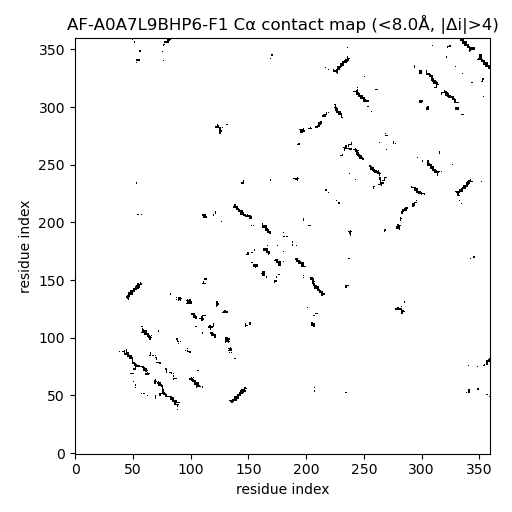 1 93 ? 23.631 0.136 17.639 1.00 57.84 93 ALA A O 1
ATOM 693 N N . GLY A 1 94 ? 23.833 2.108 16.578 1.00 54.22 94 GLY A N 1
ATOM 694 C CA . GLY A 1 94 ? 25.272 2.272 16.853 1.00 54.22 94 GLY A CA 1
ATOM 695 C C . GLY A 1 94 ? 26.275 1.755 15.810 1.00 54.22 94 GLY A C 1
ATOM 696 O O . GLY A 1 94 ? 27.365 1.351 16.190 1.00 54.22 94 GLY A O 1
ATOM 697 N N . GLY A 1 95 ? 25.964 1.783 14.510 1.00 53.28 95 GLY A N 1
ATOM 698 C CA . GLY A 1 95 ? 26.984 1.580 13.461 1.00 53.28 95 GLY A CA 1
ATOM 699 C C . GLY A 1 95 ? 27.309 0.125 13.103 1.00 53.28 95 GLY A C 1
ATOM 700 O O . GLY A 1 95 ? 28.189 -0.115 12.282 1.00 53.28 95 GLY A O 1
ATOM 701 N N . PHE A 1 96 ? 26.579 -0.851 13.647 1.00 54.19 96 PHE A N 1
ATOM 702 C CA . PHE A 1 96 ? 26.638 -2.227 13.155 1.00 54.19 96 PHE A CA 1
ATOM 703 C C . PHE A 1 96 ? 25.886 -2.348 11.826 1.00 54.19 96 PHE A C 1
ATOM 705 O O . PHE A 1 96 ? 24.727 -1.938 11.723 1.00 54.19 96 PHE A O 1
ATOM 712 N N . THR A 1 97 ? 26.526 -2.954 10.825 1.00 57.28 97 THR A N 1
ATOM 713 C CA . THR A 1 97 ? 25.938 -3.281 9.518 1.00 57.28 97 THR A CA 1
ATOM 714 C C . THR A 1 97 ? 24.882 -4.377 9.680 1.00 57.28 97 THR A C 1
ATOM 716 O O . THR A 1 97 ? 25.125 -5.549 9.403 1.00 57.28 97 THR A O 1
ATOM 719 N N . ALA A 1 98 ? 23.706 -4.027 10.195 1.00 59.25 98 ALA A N 1
ATOM 720 C CA . ALA A 1 98 ? 22.609 -4.974 10.319 1.00 59.25 98 ALA A CA 1
ATOM 721 C C . ALA A 1 98 ? 22.095 -5.342 8.919 1.00 59.25 98 ALA A C 1
ATOM 723 O O . ALA A 1 98 ? 21.764 -4.473 8.112 1.00 59.25 98 ALA A O 1
ATOM 724 N N . ASN A 1 99 ? 22.031 -6.638 8.633 1.00 72.44 99 ASN A N 1
ATOM 725 C CA . ASN A 1 99 ? 21.631 -7.192 7.347 1.00 72.44 99 ASN A CA 1
ATOM 726 C C . ASN A 1 99 ? 20.251 -7.850 7.450 1.00 72.44 99 ASN A C 1
ATOM 728 O O . ASN A 1 99 ? 20.124 -9.060 7.289 1.00 72.44 99 ASN A O 1
ATOM 732 N N . THR A 1 100 ? 19.200 -7.070 7.727 1.00 81.62 100 THR A N 1
ATOM 733 C CA . THR A 1 100 ? 17.846 -7.637 7.665 1.00 81.62 100 THR A CA 1
ATOM 734 C C . THR A 1 100 ? 17.518 -7.930 6.204 1.00 81.62 100 THR A C 1
ATOM 736 O O . THR A 1 100 ? 17.266 -7.017 5.416 1.00 81.62 100 THR A O 1
ATOM 739 N N . ASN A 1 101 ? 17.560 -9.209 5.830 1.00 83.56 101 ASN A N 1
ATOM 740 C CA . ASN A 1 101 ? 17.187 -9.643 4.494 1.00 83.56 101 ASN A CA 1
ATOM 741 C C . ASN A 1 101 ? 15.665 -9.655 4.404 1.00 83.56 101 ASN A C 1
ATOM 743 O O . ASN A 1 101 ? 15.004 -10.328 5.187 1.00 83.56 101 ASN A O 1
ATOM 747 N N . ILE A 1 102 ? 15.123 -8.908 3.454 1.00 85.81 102 ILE A N 1
ATOM 748 C CA . ILE A 1 102 ? 13.692 -8.809 3.203 1.00 85.81 102 ILE A CA 1
ATOM 749 C C . ILE A 1 102 ? 13.470 -9.339 1.784 1.00 85.81 102 ILE A C 1
ATOM 751 O O . ILE A 1 102 ? 14.079 -8.852 0.830 1.00 85.81 102 ILE A O 1
ATOM 755 N N . ARG A 1 103 ? 12.624 -10.356 1.628 1.00 86.44 103 ARG A N 1
ATOM 756 C CA . ARG A 1 103 ? 12.337 -10.993 0.338 1.00 86.44 103 ARG A CA 1
ATOM 757 C C . ARG A 1 103 ? 10.856 -11.327 0.238 1.00 86.44 103 ARG A C 1
ATOM 759 O O . ARG A 1 103 ? 10.318 -11.903 1.172 1.00 86.44 103 ARG A O 1
ATOM 766 N N . ALA A 1 104 ? 10.229 -11.058 -0.901 1.00 87.19 104 ALA A N 1
ATOM 767 C CA . ALA A 1 104 ? 8.952 -11.681 -1.237 1.00 87.19 104 ALA A CA 1
ATOM 768 C C . ALA A 1 104 ? 9.160 -12.777 -2.280 1.00 87.19 104 ALA A C 1
ATOM 770 O O . ALA A 1 104 ? 10.019 -12.652 -3.154 1.00 87.19 104 ALA A O 1
ATOM 771 N N . LYS A 1 105 ? 8.362 -13.837 -2.194 1.00 88.88 105 LYS A N 1
ATOM 772 C CA . LYS A 1 105 ? 8.279 -14.895 -3.193 1.00 88.88 105 LYS A CA 1
ATOM 773 C C . LYS A 1 105 ? 6.858 -15.020 -3.703 1.00 88.88 105 LYS A C 1
ATOM 775 O O . LYS A 1 105 ? 5.914 -14.890 -2.932 1.00 88.88 105 LYS A O 1
ATOM 780 N N . ALA A 1 106 ? 6.691 -15.302 -4.983 1.00 86.12 106 ALA A N 1
ATOM 781 C CA . ALA A 1 106 ? 5.397 -15.708 -5.499 1.00 86.12 106 ALA A CA 1
ATOM 782 C C . ALA A 1 106 ? 5.010 -17.048 -4.859 1.00 86.12 106 ALA A C 1
ATOM 784 O O . ALA A 1 106 ? 5.792 -17.995 -4.896 1.00 86.12 106 ALA A O 1
ATOM 785 N N . SER A 1 107 ? 3.801 -17.150 -4.312 1.00 81.31 107 SER A N 1
ATOM 786 C CA . SER A 1 107 ? 3.234 -18.453 -3.921 1.00 81.31 107 SER A CA 1
ATOM 787 C C . SER A 1 107 ? 3.031 -19.372 -5.136 1.00 81.31 107 SER A C 1
ATOM 789 O O . SER A 1 107 ? 3.039 -20.592 -5.011 1.00 81.31 107 SER A O 1
ATOM 791 N N . SER A 1 108 ? 2.864 -18.776 -6.321 1.00 81.06 108 SER A N 1
ATOM 792 C CA . SER A 1 108 ? 2.870 -19.435 -7.626 1.00 81.06 108 SER A CA 1
ATOM 793 C C . SER A 1 108 ? 3.247 -18.427 -8.720 1.00 81.06 108 SER A C 1
ATOM 795 O O . SER A 1 108 ? 2.976 -17.233 -8.588 1.00 81.06 108 SER A O 1
ATOM 797 N N . GLY A 1 109 ? 3.870 -18.898 -9.803 1.00 78.12 109 GLY A N 1
ATOM 798 C CA . GLY A 1 109 ? 4.270 -18.058 -10.938 1.00 78.12 109 GLY A CA 1
ATOM 799 C C . GLY A 1 109 ? 5.510 -17.189 -10.688 1.00 78.12 109 GLY A C 1
ATOM 800 O O . GLY A 1 109 ? 6.324 -17.459 -9.807 1.00 78.12 109 GLY A O 1
ATOM 801 N N . THR A 1 110 ? 5.672 -16.147 -11.504 1.00 75.88 110 THR A N 1
ATOM 802 C CA . THR A 1 110 ? 6.807 -15.208 -11.462 1.00 75.88 110 THR A CA 1
ATOM 803 C C . THR A 1 110 ? 6.342 -13.824 -11.017 1.00 75.88 110 THR A C 1
ATOM 805 O O . THR A 1 110 ? 5.288 -13.371 -11.454 1.00 75.88 110 THR A O 1
ATOM 808 N N . ILE A 1 111 ? 7.138 -13.114 -10.213 1.00 71.81 111 ILE A N 1
ATOM 809 C CA . ILE A 1 111 ? 6.778 -11.792 -9.647 1.00 71.81 111 ILE A CA 1
ATOM 810 C C . ILE A 1 111 ? 7.583 -10.622 -10.237 1.00 71.81 111 ILE A C 1
ATOM 812 O O . ILE A 1 111 ? 7.661 -9.539 -9.656 1.00 71.81 111 ILE A O 1
ATOM 816 N N . GLY A 1 112 ? 8.127 -10.825 -11.440 1.00 63.91 112 GLY A N 1
ATOM 817 C CA . GLY A 1 112 ? 8.901 -9.825 -12.178 1.00 63.91 112 GLY A CA 1
ATOM 818 C C . GLY A 1 112 ? 10.352 -9.698 -11.693 1.00 63.91 112 GLY A C 1
ATOM 819 O O . GLY A 1 112 ? 10.699 -10.110 -10.590 1.00 63.91 112 GLY A O 1
ATOM 820 N N . GLY A 1 113 ? 11.217 -9.151 -12.552 1.00 54.72 113 GLY A N 1
ATOM 821 C CA . GLY A 1 113 ? 12.670 -9.089 -12.347 1.00 54.72 113 GLY A CA 1
ATOM 822 C C . GLY A 1 113 ? 13.463 -9.637 -13.544 1.00 54.72 113 GLY A C 1
ATOM 823 O O . GLY A 1 113 ? 12.952 -10.464 -14.296 1.00 54.72 113 GLY A O 1
ATOM 824 N N . VAL A 1 114 ? 14.728 -9.216 -13.705 1.00 43.97 114 VAL A N 1
ATOM 825 C CA . VAL A 1 114 ? 15.647 -9.545 -14.829 1.00 43.97 114 VAL A CA 1
ATOM 826 C C . VAL A 1 114 ? 15.829 -11.044 -15.114 1.00 43.97 114 VAL A C 1
ATOM 828 O O . VAL A 1 114 ? 16.336 -11.386 -16.177 1.00 43.97 114 VAL A O 1
ATOM 831 N N . LEU A 1 115 ? 15.399 -11.942 -14.226 1.00 45.94 115 LEU A N 1
ATOM 832 C CA . LEU A 1 115 ? 15.720 -13.368 -14.318 1.00 45.94 115 LEU A CA 1
ATOM 833 C C . LEU A 1 115 ? 14.507 -14.306 -14.337 1.00 45.94 115 LEU A C 1
ATOM 835 O O . LEU A 1 115 ? 14.693 -15.514 -14.250 1.00 45.94 115 LEU A O 1
ATOM 839 N N . GLY A 1 116 ? 13.270 -13.794 -14.395 1.00 52.31 116 GLY A N 1
ATOM 840 C CA . GLY A 1 116 ? 12.095 -14.662 -14.229 1.00 52.31 116 GLY A CA 1
ATOM 841 C C . GLY A 1 116 ? 12.091 -15.390 -12.876 1.00 52.31 116 GLY A C 1
ATOM 842 O O . GLY A 1 116 ? 11.504 -16.461 -12.746 1.00 52.31 116 GLY A O 1
ATOM 843 N N . SER A 1 117 ? 12.773 -14.829 -11.870 1.00 61.31 117 SER A N 1
ATOM 844 C CA . SER A 1 117 ? 12.834 -15.413 -10.538 1.00 61.31 117 SER A CA 1
ATOM 845 C C . SER A 1 117 ? 11.464 -15.343 -9.865 1.00 61.31 117 SER A C 1
ATOM 847 O O . SER A 1 117 ? 10.728 -14.361 -9.979 1.00 61.31 117 SER A O 1
ATOM 849 N N . SER A 1 118 ? 11.141 -16.380 -9.096 1.00 67.81 118 SER A N 1
ATOM 850 C CA . SER A 1 118 ? 10.006 -16.391 -8.167 1.00 67.81 118 SER A CA 1
ATOM 851 C C . SER A 1 118 ? 10.181 -15.41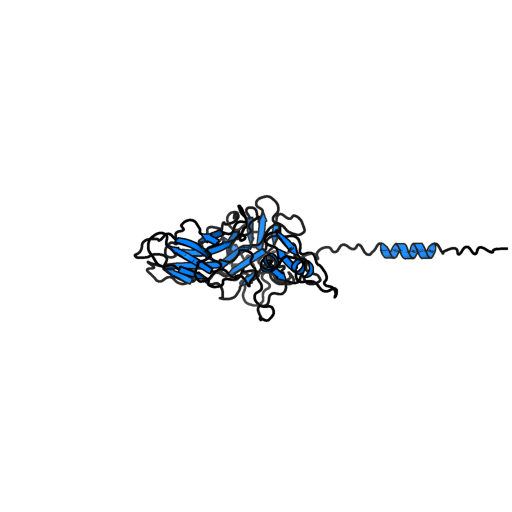5 -7.002 1.00 67.81 118 SER A C 1
ATOM 853 O O . SER A 1 118 ? 9.264 -15.266 -6.204 1.00 67.81 118 SER A O 1
ATOM 855 N N . ASP A 1 119 ? 11.348 -14.775 -6.887 1.00 74.00 119 ASP A N 1
ATOM 856 C CA . ASP A 1 119 ? 11.790 -14.027 -5.718 1.00 74.00 119 ASP A CA 1
ATOM 857 C C . ASP A 1 119 ? 12.080 -12.568 -6.103 1.00 74.00 119 ASP A C 1
ATOM 859 O O . ASP A 1 119 ? 12.821 -12.308 -7.054 1.00 74.00 119 ASP A O 1
ATOM 863 N N . VAL A 1 120 ? 11.554 -11.626 -5.318 1.00 75.19 120 VAL A N 1
ATOM 864 C CA . VAL A 1 120 ? 11.919 -10.205 -5.346 1.00 75.19 120 VAL A CA 1
ATOM 865 C C . VAL A 1 120 ? 12.571 -9.879 -4.014 1.00 75.19 120 VAL A C 1
ATOM 867 O O . VAL A 1 120 ? 12.007 -10.088 -2.939 1.00 75.19 120 VAL A O 1
ATOM 870 N N . ILE A 1 121 ? 13.794 -9.371 -4.088 1.00 73.75 121 ILE A N 1
ATOM 871 C CA . ILE A 1 121 ? 14.591 -9.016 -2.918 1.00 73.75 121 ILE A CA 1
ATOM 872 C C . ILE A 1 121 ? 14.430 -7.520 -2.672 1.00 73.75 121 ILE A C 1
ATOM 874 O O . ILE A 1 121 ? 14.566 -6.713 -3.592 1.00 73.75 121 ILE A O 1
ATOM 878 N N . TYR A 1 122 ? 14.157 -7.151 -1.426 1.00 72.38 122 TYR A N 1
ATOM 879 C CA . TYR A 1 122 ? 14.223 -5.771 -0.979 1.00 72.38 122 TYR A CA 1
ATOM 880 C C . TYR A 1 122 ? 15.654 -5.266 -1.090 1.00 72.38 122 TYR A C 1
ATOM 882 O O . TYR A 1 122 ? 16.584 -5.840 -0.526 1.00 72.38 122 TYR A O 1
ATOM 890 N N . ARG A 1 123 ? 15.814 -4.153 -1.791 1.00 68.00 123 ARG A N 1
ATOM 891 C CA . ARG A 1 123 ? 17.101 -3.498 -2.005 1.00 68.00 123 ARG A CA 1
ATOM 892 C C . ARG A 1 123 ? 16.998 -2.106 -1.408 1.00 68.00 123 ARG A C 1
ATOM 894 O O . ARG A 1 123 ? 16.247 -1.288 -1.942 1.00 68.00 123 ARG A O 1
ATOM 901 N N . ALA A 1 124 ? 17.660 -1.865 -0.276 1.00 57.97 124 ALA A N 1
ATOM 902 C CA . ALA A 1 124 ? 17.666 -0.541 0.333 1.00 57.97 124 ALA A CA 1
ATOM 903 C C . ALA A 1 124 ? 18.680 0.356 -0.385 1.00 57.97 124 ALA A C 1
ATOM 905 O O . ALA A 1 124 ? 19.787 -0.052 -0.737 1.00 57.97 124 ALA A O 1
ATOM 906 N N . GLY A 1 125 ? 18.302 1.618 -0.561 1.00 54.00 125 GLY A N 1
ATOM 907 C CA . GLY A 1 125 ? 19.195 2.628 -1.106 1.00 54.00 125 GLY A CA 1
ATOM 908 C C . GLY A 1 125 ? 19.347 2.578 -2.623 1.00 54.00 125 GLY A C 1
ATOM 909 O O . GLY A 1 125 ? 18.675 1.848 -3.350 1.00 54.00 125 GLY A O 1
ATOM 910 N N . ASN A 1 126 ? 20.219 3.457 -3.092 1.00 49.47 126 ASN A N 1
ATOM 911 C CA . ASN A 1 126 ? 20.299 3.877 -4.475 1.00 49.47 126 ASN A CA 1
ATOM 912 C C . ASN A 1 126 ? 21.255 3.067 -5.354 1.00 49.47 126 ASN A C 1
ATOM 914 O O . ASN A 1 126 ? 21.086 2.968 -6.568 1.00 49.47 126 ASN A O 1
ATOM 918 N N . ASN A 1 127 ? 22.267 2.504 -4.722 1.00 50.97 127 ASN A N 1
ATOM 919 C CA . ASN A 1 127 ? 23.340 1.735 -5.329 1.00 50.97 127 ASN A CA 1
ATOM 920 C C . ASN A 1 127 ? 23.240 0.242 -4.995 1.00 50.97 127 ASN A C 1
ATOM 922 O O . ASN A 1 127 ? 24.158 -0.505 -5.315 1.00 50.97 127 ASN A O 1
ATOM 926 N N . ASN A 1 128 ? 22.147 -0.189 -4.350 1.00 52.75 128 ASN A N 1
ATOM 927 C CA . ASN A 1 128 ? 21.939 -1.578 -3.955 1.00 52.75 128 ASN A CA 1
ATOM 928 C C . ASN A 1 128 ? 23.009 -2.125 -2.977 1.00 52.75 128 ASN A C 1
ATOM 930 O O . ASN A 1 128 ? 23.162 -3.336 -2.855 1.00 52.75 128 ASN A O 1
ATOM 934 N N . THR A 1 129 ? 23.755 -1.258 -2.277 1.00 53.69 129 THR A N 1
ATOM 935 C CA . THR A 1 129 ? 24.787 -1.692 -1.312 1.00 53.69 129 THR A CA 1
ATOM 936 C C . THR A 1 129 ? 24.324 -1.649 0.138 1.00 53.69 129 THR A C 1
ATOM 938 O O . THR A 1 129 ? 25.009 -2.180 1.008 1.00 53.69 129 THR A O 1
ATOM 941 N N . ASN A 1 130 ? 23.194 -1.002 0.428 1.00 57.91 130 ASN A N 1
ATOM 942 C CA . ASN A 1 130 ? 22.765 -0.776 1.802 1.00 57.91 130 ASN A CA 1
ATOM 943 C C . ASN A 1 130 ? 21.670 -1.777 2.169 1.00 57.91 130 ASN A C 1
ATOM 945 O O . ASN A 1 130 ? 20.612 -1.822 1.547 1.00 57.91 130 ASN A O 1
ATOM 949 N N . ASN A 1 131 ? 21.916 -2.576 3.204 1.00 65.25 131 ASN A N 1
ATOM 950 C CA . ASN A 1 131 ? 20.889 -3.434 3.779 1.00 65.25 131 ASN A CA 1
ATOM 951 C C . ASN A 1 131 ? 20.001 -2.628 4.730 1.00 65.25 131 ASN A C 1
ATOM 953 O O . ASN A 1 131 ? 20.445 -1.672 5.368 1.00 65.25 131 ASN A O 1
ATOM 957 N N . PHE A 1 132 ? 18.733 -3.021 4.828 1.00 79.50 132 PHE A N 1
ATOM 958 C CA . PHE A 1 132 ? 17.858 -2.496 5.865 1.00 79.50 132 PHE A CA 1
ATOM 959 C C . PHE A 1 132 ? 18.298 -3.032 7.236 1.00 79.50 132 PHE A C 1
ATOM 961 O O . PHE 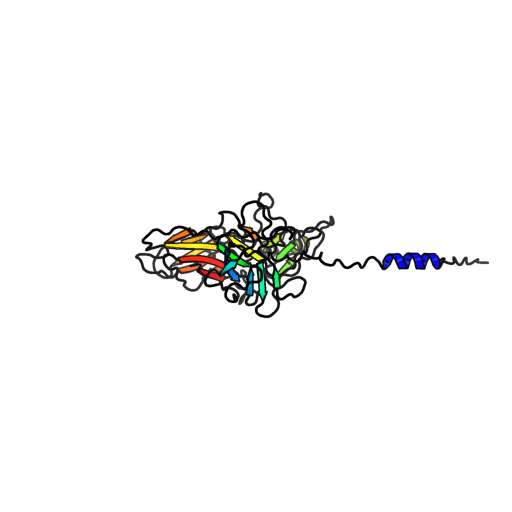A 1 132 ? 18.572 -4.224 7.395 1.00 79.50 132 PHE A O 1
ATOM 968 N N . ALA A 1 133 ? 18.334 -2.140 8.224 1.00 83.12 133 ALA A N 1
ATOM 969 C CA . ALA A 1 133 ? 18.674 -2.449 9.601 1.00 83.12 133 ALA A CA 1
ATOM 970 C C . ALA A 1 133 ? 17.437 -2.317 10.493 1.00 83.12 133 ALA A C 1
ATOM 972 O O . ALA A 1 133 ? 17.025 -1.207 10.838 1.00 83.12 133 ALA A O 1
ATOM 973 N N . ALA A 1 134 ? 16.834 -3.448 10.858 1.00 86.56 134 ALA A N 1
ATOM 974 C CA . ALA A 1 134 ? 15.746 -3.460 11.823 1.00 86.56 134 ALA A CA 1
ATOM 975 C C . ALA A 1 134 ? 16.236 -3.040 13.219 1.00 86.56 134 ALA A C 1
ATOM 977 O O . ALA A 1 134 ? 17.358 -3.342 13.619 1.00 86.56 134 ALA A O 1
ATOM 978 N N . ILE A 1 135 ? 15.375 -2.351 13.962 1.00 88.56 135 ILE A N 1
ATOM 979 C CA . ILE A 1 135 ? 15.609 -1.944 15.350 1.00 88.56 135 ILE A CA 1
ATOM 980 C C . ILE A 1 135 ? 14.962 -2.979 16.269 1.00 88.56 135 ILE A C 1
ATOM 982 O O . ILE A 1 135 ? 13.827 -3.398 16.026 1.00 88.56 135 ILE A O 1
ATOM 986 N N . ASN A 1 136 ? 15.657 -3.359 17.343 1.00 91.75 136 ASN A N 1
ATOM 987 C CA . ASN A 1 136 ? 15.110 -4.287 18.332 1.00 91.75 136 ASN A CA 1
ATOM 988 C C . ASN A 1 136 ? 13.788 -3.764 18.928 1.00 91.75 136 ASN A C 1
ATOM 990 O O . ASN A 1 136 ? 13.687 -2.605 19.324 1.00 91.75 136 ASN A O 1
ATOM 994 N N . GLY A 1 137 ? 12.774 -4.623 18.983 1.00 92.31 137 GLY A N 1
ATOM 995 C CA . GLY A 1 137 ? 11.425 -4.334 19.469 1.00 92.31 137 GLY A CA 1
ATOM 996 C C . GLY A 1 137 ? 10.555 -3.501 18.522 1.00 92.31 137 GLY A C 1
ATOM 997 O O 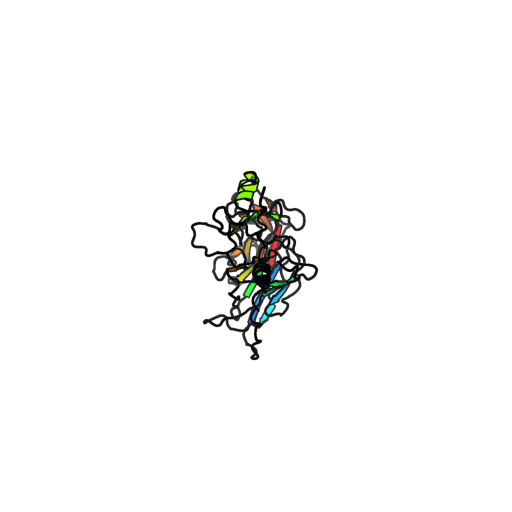. GLY A 1 137 ? 9.359 -3.350 18.779 1.00 92.31 137 GLY A O 1
ATOM 998 N N . ALA A 1 138 ? 11.100 -2.972 17.423 1.00 92.94 138 ALA A N 1
ATOM 999 C CA . ALA A 1 138 ? 10.336 -2.126 16.515 1.00 92.94 138 ALA A CA 1
ATOM 1000 C C . ALA A 1 138 ? 9.295 -2.922 15.713 1.00 92.94 138 ALA A C 1
ATOM 1002 O O . ALA A 1 138 ? 9.368 -4.145 15.566 1.00 92.94 138 ALA A O 1
ATOM 1003 N N . ARG A 1 139 ? 8.305 -2.193 15.195 1.00 94.31 139 ARG A N 1
ATOM 1004 C CA . ARG A 1 139 ? 7.256 -2.699 14.310 1.00 94.31 139 ARG A CA 1
ATOM 1005 C C . ARG A 1 139 ? 7.428 -2.080 12.937 1.00 94.31 139 ARG A C 1
ATOM 1007 O O . ARG A 1 139 ? 7.698 -0.881 12.838 1.00 94.31 139 ARG A O 1
ATOM 1014 N N . TYR A 1 140 ? 7.255 -2.885 11.903 1.00 93.62 140 TYR A N 1
ATOM 1015 C CA . TYR A 1 140 ? 7.353 -2.438 10.529 1.00 93.62 140 TYR A CA 1
ATOM 1016 C C . TYR A 1 140 ? 6.210 -2.964 9.677 1.00 93.62 140 TYR A C 1
ATOM 1018 O O . TYR A 1 140 ? 5.880 -4.147 9.742 1.00 93.62 140 TYR A O 1
ATOM 1026 N N . THR A 1 141 ? 5.682 -2.105 8.811 1.00 93.94 141 THR A N 1
ATOM 1027 C CA . THR A 1 141 ? 4.774 -2.507 7.741 1.00 93.94 141 THR A CA 1
ATOM 1028 C C . THR A 1 141 ? 5.503 -2.414 6.414 1.00 93.94 141 THR A C 1
ATOM 1030 O O . THR A 1 141 ? 6.033 -1.359 6.054 1.00 93.94 141 THR A O 1
ATOM 1033 N N . LEU A 1 142 ? 5.529 -3.526 5.689 1.00 92.88 142 LEU A N 1
ATOM 1034 C CA . LEU A 1 142 ? 6.101 -3.630 4.361 1.00 92.88 142 LEU A CA 1
ATOM 1035 C C . LEU A 1 142 ? 4.988 -3.731 3.322 1.00 92.88 142 LEU A C 1
ATOM 1037 O O . LEU A 1 142 ? 4.173 -4.648 3.360 1.00 92.88 142 LEU A O 1
ATOM 1041 N N . PHE A 1 143 ? 4.998 -2.820 2.362 1.00 92.50 143 PHE A N 1
ATOM 1042 C CA . PHE A 1 143 ? 4.074 -2.805 1.240 1.00 92.50 143 PHE A CA 1
ATOM 1043 C C . PHE A 1 143 ? 4.811 -3.269 -0.014 1.00 92.50 143 PHE A C 1
ATOM 1045 O O . PHE A 1 143 ? 5.800 -2.646 -0.396 1.00 92.50 143 PHE A O 1
ATOM 1052 N N . ALA A 1 144 ? 4.333 -4.328 -0.663 1.00 90.94 144 ALA A N 1
ATOM 1053 C CA . ALA A 1 144 ? 4.655 -4.607 -2.058 1.00 90.94 144 ALA A CA 1
ATOM 1054 C C . ALA A 1 144 ? 3.818 -3.687 -2.953 1.00 90.94 144 ALA A C 1
ATOM 1056 O O . ALA A 1 144 ? 2.604 -3.589 -2.792 1.00 90.94 144 ALA A O 1
ATOM 1057 N N . LEU A 1 145 ? 4.483 -2.991 -3.863 1.00 87.38 145 LEU A N 1
ATOM 1058 C CA . LEU A 1 145 ? 3.954 -1.933 -4.714 1.00 87.38 145 LEU A CA 1
ATOM 1059 C C . LEU A 1 145 ? 4.393 -2.156 -6.164 1.00 87.38 145 LEU A C 1
ATOM 1061 O O . LEU A 1 145 ? 5.294 -2.952 -6.430 1.00 87.38 145 LEU A O 1
ATOM 1065 N N . ASP A 1 146 ? 3.851 -1.337 -7.068 1.00 79.06 146 ASP A N 1
ATOM 1066 C CA . ASP A 1 146 ? 4.176 -1.351 -8.500 1.00 79.06 146 ASP A CA 1
ATOM 1067 C C . ASP A 1 146 ? 3.757 -2.662 -9.193 1.00 79.06 146 ASP A C 1
ATOM 1069 O O . ASP A 1 146 ? 3.193 -3.557 -8.569 1.00 79.06 146 ASP A O 1
ATOM 1073 N N . THR A 1 147 ? 3.954 -2.743 -10.506 1.00 75.31 147 THR A N 1
ATOM 1074 C CA . THR A 1 147 ? 3.475 -3.867 -11.322 1.00 75.31 147 THR A CA 1
ATOM 1075 C C . THR A 1 147 ? 4.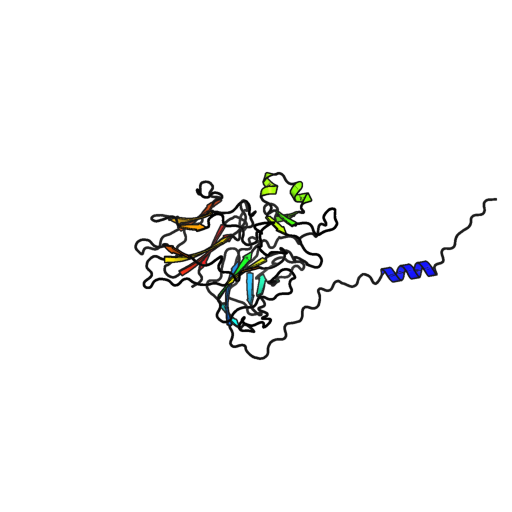544 -4.960 -11.522 1.00 75.31 147 THR A C 1
ATOM 1077 O O . THR A 1 147 ? 5.729 -4.645 -11.614 1.00 75.31 147 THR A O 1
ATOM 1080 N N . ILE A 1 148 ? 4.175 -6.246 -11.625 1.00 71.44 148 ILE A N 1
ATOM 1081 C CA . ILE A 1 148 ? 5.095 -7.338 -12.022 1.00 71.44 148 ILE A CA 1
ATOM 1082 C C . ILE A 1 148 ? 5.474 -7.238 -13.498 1.00 71.44 148 ILE A C 1
ATOM 1084 O O . ILE A 1 148 ? 6.599 -7.558 -13.876 1.00 71.44 148 ILE A O 1
ATOM 1088 N N . SER A 1 149 ? 4.537 -6.766 -14.324 1.00 66.88 149 SER A N 1
ATOM 1089 C CA . SER A 1 149 ? 4.693 -6.580 -15.770 1.00 66.88 149 SER A CA 1
ATOM 1090 C C . SER A 1 149 ? 5.554 -5.374 -16.122 1.00 66.88 149 SER A C 1
ATOM 1092 O O . SER A 1 149 ? 5.838 -5.132 -17.293 1.00 66.88 149 SER A O 1
ATOM 1094 N N . ARG A 1 150 ? 6.003 -4.644 -15.104 1.00 66.50 150 ARG A N 1
ATOM 1095 C CA . ARG A 1 150 ? 6.908 -3.520 -15.197 1.00 66.50 150 ARG A CA 1
ATOM 1096 C C . ARG A 1 150 ? 8.177 -3.901 -15.973 1.00 66.50 150 ARG A C 1
ATOM 1098 O O . ARG A 1 150 ? 9.028 -4.615 -15.426 1.00 66.50 150 ARG A O 1
ATOM 1105 N N . PRO A 1 151 ? 8.341 -3.401 -17.212 1.00 59.84 151 PRO A N 1
ATOM 1106 C CA . PRO A 1 151 ? 9.484 -3.756 -18.040 1.00 59.84 151 PRO A CA 1
ATOM 1107 C C . PRO A 1 151 ? 10.795 -3.333 -17.377 1.00 59.84 151 PRO A C 1
ATOM 1109 O O . PRO A 1 151 ? 10.842 -2.366 -16.622 1.00 59.84 151 PRO A O 1
ATOM 1112 N N . LYS A 1 152 ? 11.902 -4.006 -17.684 1.00 62.84 152 LYS A N 1
ATOM 1113 C CA . LYS A 1 152 ? 13.221 -3.490 -17.305 1.00 62.84 152 LYS A CA 1
ATOM 1114 C C . LYS A 1 152 ? 13.371 -2.075 -17.887 1.00 62.84 152 LYS A C 1
ATOM 1116 O O . LYS A 1 152 ? 13.193 -1.929 -19.100 1.00 62.84 152 LYS A O 1
ATOM 1121 N N . PRO A 1 153 ? 13.699 -1.044 -17.087 1.00 59.12 153 PRO A N 1
ATOM 1122 C CA . PRO A 1 153 ? 14.032 0.264 -17.625 1.00 59.12 153 PRO A CA 1
ATOM 1123 C C . PRO A 1 153 ? 15.090 0.120 -18.717 1.00 59.12 153 PRO A C 1
ATOM 1125 O O . PRO A 1 153 ? 16.199 -0.371 -18.482 1.00 59.12 153 PRO A O 1
ATOM 1128 N N . VAL A 1 154 ? 14.727 0.502 -19.939 1.00 58.81 154 VAL A N 1
ATOM 1129 C CA . VAL A 1 154 ? 15.673 0.519 -21.048 1.00 58.81 154 VAL A CA 1
ATOM 1130 C C . VAL A 1 154 ? 16.582 1.706 -20.790 1.00 58.81 154 VAL A C 1
ATOM 1132 O O . VAL A 1 154 ? 16.108 2.839 -20.721 1.00 58.81 154 VAL A O 1
ATOM 1135 N N . ARG A 1 155 ? 17.885 1.457 -20.635 1.00 63.31 155 ARG A N 1
ATOM 1136 C CA . ARG A 1 155 ? 18.882 2.529 -20.619 1.00 63.31 155 ARG A CA 1
ATOM 1137 C C . ARG A 1 155 ? 18.904 3.175 -22.000 1.00 63.31 155 ARG A C 1
ATOM 1139 O O . ARG A 1 155 ? 19.686 2.788 -22.862 1.00 63.31 155 ARG A O 1
ATOM 1146 N N . LYS A 1 156 ? 18.002 4.123 -22.227 1.00 62.56 156 LYS A N 1
ATOM 1147 C CA . LYS A 1 156 ? 18.047 4.994 -23.391 1.00 62.56 156 LYS A CA 1
ATOM 1148 C C . LYS A 1 156 ? 18.976 6.138 -23.029 1.00 62.56 156 LYS A C 1
ATOM 1150 O O . LYS A 1 156 ? 18.807 6.791 -22.000 1.00 62.56 156 LYS A O 1
ATOM 1155 N N . LEU A 1 157 ? 20.021 6.288 -23.827 1.00 66.56 157 LEU A N 1
ATOM 1156 C CA . LEU A 1 157 ? 20.925 7.412 -23.711 1.00 66.56 157 LEU A CA 1
ATOM 1157 C C . LEU A 1 157 ? 20.246 8.633 -24.338 1.00 66.56 157 LEU A C 1
ATOM 1159 O O . LEU A 1 157 ? 19.580 8.509 -25.367 1.00 66.56 157 LEU A O 1
ATOM 1163 N N . ASN A 1 158 ? 20.383 9.798 -23.713 1.00 64.81 158 ASN A N 1
ATOM 1164 C CA . ASN A 1 158 ? 19.991 11.051 -24.351 1.00 64.81 158 ASN A CA 1
ATOM 1165 C C . ASN A 1 158 ? 20.975 11.410 -25.485 1.00 64.81 158 ASN A C 1
ATOM 1167 O O . ASN A 1 158 ? 21.984 10.732 -25.686 1.00 64.81 158 ASN A O 1
ATOM 1171 N N . ALA A 1 159 ? 20.713 12.501 -26.212 1.00 62.81 159 ALA A N 1
ATOM 1172 C CA . ALA A 1 159 ? 21.592 12.971 -27.293 1.00 62.81 159 ALA A CA 1
ATOM 1173 C C . ALA A 1 159 ? 23.043 13.254 -26.839 1.00 62.81 159 ALA A C 1
ATOM 1175 O O . ALA A 1 159 ? 23.955 13.272 -27.659 1.00 62.81 159 ALA A O 1
ATOM 1176 N N . SER A 1 160 ? 23.255 13.437 -25.534 1.00 66.19 160 SER A N 1
ATOM 1177 C CA . SER A 1 160 ? 24.556 13.670 -24.904 1.00 66.19 160 SER A CA 1
ATOM 1178 C C . SER A 1 160 ? 25.182 12.397 -24.312 1.00 66.19 160 SER A C 1
ATOM 1180 O O . SER A 1 160 ? 26.145 12.492 -23.558 1.00 66.19 160 SER A O 1
ATOM 1182 N N . ASN A 1 161 ? 24.655 11.209 -24.626 1.00 66.62 161 ASN A N 1
ATOM 1183 C CA . ASN A 1 161 ? 25.111 9.909 -24.118 1.00 66.62 161 ASN A CA 1
ATOM 1184 C C . ASN A 1 161 ? 25.024 9.716 -22.589 1.00 66.62 161 ASN A C 1
ATOM 1186 O O . ASN A 1 161 ? 25.682 8.834 -22.037 1.00 66.62 161 ASN A O 1
ATOM 1190 N N . PHE A 1 162 ? 24.185 10.487 -21.895 1.00 67.19 162 PHE A N 1
ATOM 1191 C CA . PHE A 1 162 ? 23.888 10.279 -20.474 1.00 67.19 162 PHE A CA 1
ATOM 1192 C C . PHE A 1 162 ? 22.597 9.479 -20.288 1.00 67.19 162 PHE A C 1
ATOM 1194 O O . PHE A 1 162 ? 21.738 9.453 -21.171 1.00 67.19 162 PHE A O 1
ATOM 1201 N N . GLY A 1 163 ? 22.454 8.829 -19.128 1.00 66.25 163 GLY A N 1
ATOM 1202 C CA . GLY A 1 163 ? 21.227 8.119 -18.771 1.00 66.25 163 GLY A CA 1
ATOM 1203 C C . GLY A 1 163 ? 20.025 9.063 -18.800 1.00 66.25 163 GLY A C 1
ATOM 1204 O O . GLY A 1 163 ? 20.022 10.079 -18.105 1.00 66.25 163 GLY A O 1
ATOM 1205 N N . ASP A 1 164 ? 19.022 8.738 -19.614 1.00 70.69 164 ASP A N 1
ATOM 1206 C CA . ASP A 1 164 ? 17.803 9.533 -19.712 1.00 70.69 164 ASP A CA 1
ATOM 1207 C C . ASP A 1 164 ? 16.839 9.244 -18.545 1.00 70.69 164 ASP A C 1
ATOM 1209 O O . ASP A 1 164 ? 16.869 8.174 -17.924 1.00 70.69 164 ASP A O 1
ATOM 1213 N N . THR A 1 165 ? 15.960 10.201 -18.237 1.00 76.44 165 THR A N 1
ATOM 1214 C CA . THR A 1 165 ? 14.885 9.972 -17.262 1.00 76.44 165 THR A CA 1
ATOM 1215 C C . THR A 1 165 ? 13.869 9.014 -17.865 1.00 76.44 165 THR A C 1
ATOM 1217 O O . THR A 1 165 ? 13.314 9.261 -18.934 1.00 76.44 165 THR A O 1
ATOM 1220 N N . THR A 1 166 ? 13.592 7.922 -17.159 1.00 75.00 166 THR A N 1
ATOM 1221 C CA . THR A 1 166 ? 12.576 6.953 -17.569 1.00 75.00 166 THR A CA 1
ATOM 1222 C C . THR A 1 166 ? 11.231 7.323 -16.946 1.00 75.00 166 THR A C 1
ATOM 1224 O O . THR A 1 166 ? 11.155 7.658 -15.759 1.00 75.00 166 THR A O 1
ATOM 1227 N N . PHE A 1 167 ? 10.156 7.235 -17.726 1.00 79.19 167 PHE A N 1
ATOM 1228 C CA . PHE A 1 167 ? 8.781 7.420 -17.260 1.00 79.19 167 PHE A CA 1
ATOM 1229 C C . PHE A 1 167 ? 8.013 6.110 -17.388 1.00 79.19 167 PHE A C 1
ATOM 1231 O O . PHE A 1 167 ? 8.162 5.412 -18.384 1.00 79.19 167 PHE A O 1
ATOM 1238 N N . PHE A 1 168 ? 7.182 5.784 -16.404 1.00 79.75 168 PHE A N 1
ATOM 1239 C CA . PHE A 1 168 ? 6.208 4.704 -16.477 1.00 79.75 168 PHE A CA 1
ATOM 1240 C C . PHE A 1 168 ? 4.886 5.255 -17.005 1.00 79.75 168 PHE A C 1
ATOM 1242 O O . PHE A 1 168 ? 4.336 6.206 -16.450 1.00 79.75 168 PHE A O 1
ATOM 1249 N N . ASN A 1 169 ? 4.368 4.665 -18.075 1.00 84.19 169 ASN A N 1
ATOM 1250 C CA . ASN A 1 169 ? 3.033 4.945 -18.570 1.00 84.19 169 ASN A CA 1
ATOM 1251 C C . ASN A 1 169 ? 2.049 3.953 -17.925 1.00 84.19 169 ASN A C 1
ATOM 1253 O O . ASN A 1 169 ? 2.008 2.792 -18.336 1.00 84.19 169 ASN A O 1
ATOM 1257 N N . PRO A 1 170 ? 1.243 4.375 -16.933 1.00 74.31 170 PRO A N 1
ATOM 1258 C CA . PRO A 1 170 ? 0.362 3.464 -16.206 1.00 74.31 170 PRO A CA 1
ATOM 1259 C C . PRO A 1 170 ? -0.766 2.889 -17.072 1.00 74.31 170 PRO A C 1
ATOM 1261 O O . PRO A 1 170 ? -1.284 1.821 -16.751 1.00 74.31 170 PRO A O 1
ATOM 1264 N N . LEU A 1 171 ? -1.121 3.560 -18.177 1.00 78.56 171 LEU A N 1
ATOM 1265 C CA . LEU A 1 171 ? -2.174 3.112 -19.091 1.00 78.56 171 LEU A CA 1
ATOM 1266 C C . LEU A 1 171 ? -1.716 1.928 -19.944 1.00 78.56 171 LEU A C 1
ATOM 1268 O O . LEU A 1 171 ? -2.449 0.960 -20.107 1.00 78.56 171 LEU A O 1
ATOM 1272 N N . THR A 1 172 ? -0.498 2.000 -20.481 1.00 79.88 172 THR A N 1
ATOM 1273 C CA . THR A 1 172 ? 0.071 0.937 -21.324 1.00 79.88 172 THR A CA 1
ATOM 1274 C C . THR A 1 172 ? 0.873 -0.082 -20.519 1.00 79.88 172 THR A C 1
ATOM 1276 O O . THR A 1 172 ? 1.153 -1.166 -21.016 1.00 79.88 172 THR A O 1
ATOM 1279 N N . GLY A 1 173 ? 1.269 0.253 -19.288 1.00 73.69 173 GLY A N 1
ATOM 1280 C CA . GLY A 1 173 ? 2.207 -0.539 -18.493 1.00 73.69 173 GLY A CA 1
ATOM 1281 C C . GLY A 1 173 ? 3.647 -0.493 -19.016 1.00 73.69 173 GLY A C 1
ATOM 1282 O O . GLY A 1 173 ? 4.458 -1.324 -18.620 1.00 73.69 173 GLY A O 1
ATOM 1283 N N . THR A 1 174 ? 3.989 0.443 -19.910 1.00 77.50 174 THR A N 1
ATOM 1284 C CA . THR A 1 174 ? 5.314 0.502 -20.550 1.00 77.50 174 THR A CA 1
ATOM 1285 C C . THR A 1 174 ? 6.176 1.636 -20.011 1.00 77.50 174 THR A C 1
ATOM 1287 O O . THR A 1 174 ? 5.672 2.676 -19.584 1.00 77.50 174 THR A O 1
ATOM 1290 N N . TYR A 1 175 ? 7.498 1.462 -20.073 1.00 72.75 175 TYR A N 1
ATOM 1291 C CA . TYR A 1 175 ? 8.431 2.565 -19.871 1.00 72.75 175 TYR A CA 1
ATOM 1292 C C . TYR A 1 175 ? 8.712 3.300 -21.163 1.00 72.75 175 TYR A C 1
ATOM 1294 O O . TYR A 1 175 ? 8.835 2.685 -22.221 1.00 72.75 175 TYR A O 1
ATOM 1302 N N . ILE A 1 176 ? 8.870 4.609 -21.043 1.00 78.56 176 ILE A N 1
ATOM 1303 C CA . ILE A 1 176 ? 9.165 5.497 -22.154 1.00 78.56 176 ILE A CA 1
ATOM 1304 C C . ILE A 1 176 ? 10.302 6.453 -21.776 1.00 78.56 176 ILE A C 1
ATOM 1306 O O . ILE A 1 176 ? 10.428 6.851 -20.612 1.00 78.56 176 ILE A O 1
ATOM 1310 N N . SER A 1 177 ? 11.142 6.807 -22.748 1.00 78.56 177 SER A N 1
ATOM 1311 C CA . SER A 1 177 ? 12.162 7.857 -22.602 1.00 78.56 177 SER A CA 1
ATOM 1312 C C . SER A 1 177 ? 11.543 9.254 -22.544 1.00 78.56 177 SER A C 1
ATOM 1314 O O . SER A 1 177 ? 10.340 9.427 -22.763 1.00 78.56 177 SER A O 1
ATOM 1316 N N . VAL A 1 178 ? 12.368 10.282 -22.321 1.00 82.69 178 VAL A N 1
ATOM 1317 C CA . VAL A 1 178 ? 11.944 11.680 -22.489 1.00 82.69 178 VAL A CA 1
ATOM 1318 C C . VAL A 1 178 ? 11.437 11.926 -23.914 1.00 82.69 178 VAL A C 1
ATOM 1320 O O . VAL A 1 178 ? 10.417 12.593 -24.088 1.00 82.69 178 VAL A O 1
ATOM 1323 N N . VAL A 1 179 ? 12.096 11.348 -24.925 1.00 81.38 179 VAL A N 1
ATOM 1324 C CA . VAL A 1 179 ? 11.709 11.489 -26.341 1.00 81.38 179 VAL A CA 1
ATOM 1325 C C . VAL A 1 179 ? 10.344 10.856 -26.605 1.00 81.38 179 VAL A C 1
ATOM 1327 O O . VAL A 1 179 ? 9.461 11.490 -27.177 1.00 81.38 179 VAL A O 1
ATOM 1330 N N . GLU A 1 180 ? 10.132 9.628 -26.137 1.00 86.75 180 GLU A N 1
ATOM 1331 C CA . GLU A 1 180 ? 8.853 8.933 -26.301 1.00 86.75 180 GLU A CA 1
ATOM 1332 C C . GLU A 1 180 ? 7.732 9.623 -25.515 1.00 86.75 180 GLU A C 1
ATOM 1334 O O . GLU A 1 180 ? 6.628 9.782 -26.030 1.00 86.75 180 GLU A O 1
ATOM 1339 N N . LYS A 1 181 ? 8.018 10.130 -24.308 1.00 87.69 181 LYS A N 1
ATO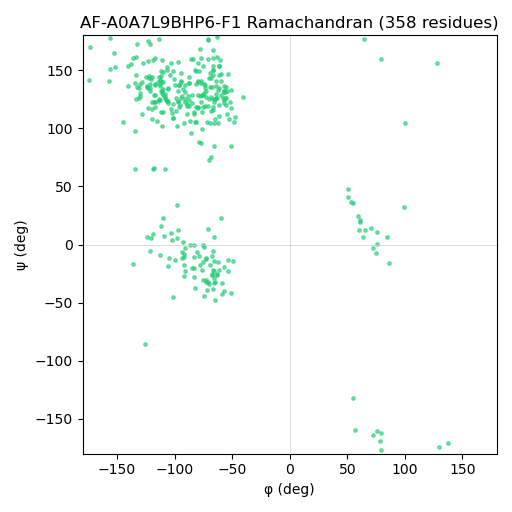M 1340 C CA . LYS A 1 181 ? 7.086 10.978 -23.551 1.00 87.69 181 LYS A CA 1
ATOM 1341 C C . LYS A 1 181 ? 6.709 12.243 -24.327 1.00 87.69 181 LYS A C 1
ATOM 1343 O O . LYS A 1 181 ? 5.541 12.637 -24.317 1.00 87.69 181 LYS A O 1
ATOM 1348 N N . ALA A 1 182 ? 7.673 12.896 -24.974 1.00 88.81 182 ALA A N 1
ATOM 1349 C CA . ALA A 1 182 ? 7.433 14.091 -25.780 1.00 88.81 182 ALA A CA 1
ATOM 1350 C C . ALA A 1 182 ? 6.599 13.795 -27.038 1.00 88.81 182 ALA A C 1
ATOM 1352 O O . ALA A 1 182 ? 5.877 14.678 -27.497 1.00 88.81 182 ALA A O 1
ATOM 1353 N N . ALA A 1 183 ? 6.638 12.562 -27.547 1.00 92.12 183 ALA A N 1
ATOM 1354 C CA . ALA A 1 183 ? 5.797 12.113 -28.653 1.00 92.12 183 ALA A CA 1
ATOM 1355 C C . ALA A 1 183 ? 4.348 11.782 -28.235 1.00 92.12 183 ALA A C 1
ATOM 1357 O O . ALA A 1 183 ? 3.464 11.743 -29.089 1.00 92.12 183 ALA A O 1
ATOM 1358 N N . LEU A 1 184 ? 4.066 11.574 -26.940 1.00 92.94 184 LEU A N 1
ATOM 1359 C CA . LEU A 1 184 ? 2.702 11.306 -26.468 1.00 92.94 184 LEU A CA 1
ATOM 1360 C C . LEU A 1 184 ? 1.788 12.542 -26.583 1.00 92.94 184 LEU A C 1
ATOM 1362 O O . LEU A 1 184 ? 2.250 13.668 -26.334 1.00 92.94 184 LEU A O 1
ATOM 1366 N N . PRO A 1 185 ? 0.473 12.347 -26.832 1.00 94.31 185 PRO A N 1
ATOM 1367 C CA . PRO A 1 185 ? -0.529 13.404 -26.717 1.00 94.31 185 PRO A CA 1
ATOM 1368 C C . PRO A 1 185 ? -0.489 14.084 -25.335 1.00 94.31 185 PRO A C 1
ATOM 1370 O O . PRO A 1 185 ? -0.252 13.393 -24.337 1.00 94.31 185 PRO A O 1
ATOM 1373 N N . PRO A 1 186 ? -0.779 15.398 -25.224 1.00 91.00 186 PRO A N 1
ATOM 1374 C CA . PRO A 1 186 ? -0.683 16.134 -23.957 1.00 91.00 186 PRO A CA 1
ATOM 1375 C C . PRO A 1 186 ? -1.422 15.470 -22.784 1.00 91.00 186 PRO A C 1
ATOM 1377 O O . PRO A 1 186 ? -0.864 15.344 -21.695 1.00 91.00 186 PRO A O 1
ATOM 1380 N N . ALA A 1 187 ? -2.630 14.952 -23.028 1.00 85.94 187 ALA A N 1
ATOM 1381 C CA . ALA A 1 187 ? -3.438 14.275 -22.014 1.00 85.94 187 ALA A CA 1
ATOM 1382 C C . ALA A 1 187 ? -2.806 12.972 -21.485 1.00 85.94 187 ALA A C 1
ATOM 1384 O O . ALA A 1 187 ? -2.982 12.631 -20.319 1.00 85.94 187 ALA A O 1
ATOM 1385 N N . GLN A 1 188 ? -2.059 12.237 -22.314 1.00 88.44 188 GLN A N 1
ATOM 1386 C CA . GLN A 1 188 ? -1.334 11.038 -21.876 1.00 88.44 188 GLN A CA 1
ATOM 1387 C C . GLN A 1 188 ? -0.006 11.402 -21.215 1.00 88.44 188 GLN A C 1
ATOM 1389 O O . GLN A 1 188 ? 0.375 10.802 -20.213 1.00 88.44 188 GLN A O 1
ATOM 1394 N N . ARG A 1 189 ? 0.679 12.426 -21.735 1.00 88.75 189 ARG A N 1
ATOM 1395 C CA . ARG A 1 189 ? 1.937 12.935 -21.180 1.00 88.75 189 ARG A CA 1
ATOM 1396 C C . ARG A 1 189 ? 1.795 13.403 -19.732 1.00 88.75 189 ARG A C 1
ATOM 1398 O O . ARG A 1 189 ? 2.743 13.260 -18.966 1.00 88.75 189 ARG A O 1
ATOM 1405 N N . ALA A 1 190 ? 0.635 13.940 -19.357 1.00 83.69 190 ALA A N 1
ATOM 1406 C CA . ALA A 1 190 ? 0.331 14.326 -17.980 1.00 83.69 190 ALA A CA 1
ATOM 1407 C C . ALA A 1 190 ? 0.212 13.121 -17.027 1.00 83.69 190 ALA A C 1
ATOM 1409 O O . ALA A 1 190 ? 0.502 13.252 -15.844 1.00 83.69 190 ALA A O 1
ATOM 1410 N N . LYS A 1 191 ? -0.132 11.934 -17.541 1.00 82.00 191 LYS A N 1
ATOM 1411 C CA . LYS A 1 191 ? -0.394 10.733 -16.733 1.00 82.00 191 LYS A CA 1
ATOM 1412 C C . LYS A 1 191 ? 0.824 9.845 -16.508 1.00 82.00 191 LYS A C 1
ATOM 1414 O O . LYS A 1 191 ? 0.758 8.917 -15.705 1.00 82.00 191 LYS A O 1
ATOM 1419 N N . VAL A 1 192 ? 1.929 10.081 -17.216 1.00 84.38 192 VAL A N 1
ATOM 1420 C CA . VAL A 1 192 ? 3.127 9.257 -17.028 1.00 84.38 192 VAL A CA 1
ATOM 1421 C C . VAL A 1 192 ? 3.790 9.592 -15.698 1.00 84.38 192 VAL A C 1
ATOM 1423 O O . VAL A 1 192 ? 4.011 10.756 -15.362 1.00 84.38 192 VAL A O 1
ATOM 1426 N N . VAL A 1 193 ? 4.118 8.555 -14.940 1.00 80.12 193 VAL A N 1
ATOM 1427 C CA . VAL A 1 193 ? 4.784 8.678 -13.651 1.00 80.12 193 VAL A CA 1
ATOM 1428 C C . VAL A 1 193 ? 6.270 8.709 -13.926 1.00 80.12 193 VAL A C 1
ATOM 1430 O O . VAL A 1 193 ? 6.802 7.762 -14.506 1.00 80.12 193 VAL A O 1
ATOM 1433 N N . PRO A 1 194 ? 6.973 9.781 -13.574 1.00 78.25 194 PRO A N 1
ATOM 1434 C CA . PRO A 1 194 ? 8.394 9.778 -13.773 1.00 78.25 194 PRO A CA 1
ATOM 1435 C C . PRO A 1 194 ? 9.032 8.866 -12.722 1.00 78.25 194 PRO A C 1
ATOM 1437 O O . PRO A 1 194 ? 8.664 8.880 -11.549 1.00 78.25 194 PRO A O 1
ATOM 1440 N N . ILE A 1 195 ? 9.959 8.027 -13.164 1.00 66.50 195 ILE A N 1
ATOM 1441 C CA . ILE A 1 195 ? 10.549 6.998 -12.313 1.00 66.50 195 ILE A CA 1
ATOM 1442 C C . ILE A 1 195 ? 11.918 7.491 -11.866 1.00 66.50 195 ILE A C 1
ATOM 1444 O O . ILE A 1 195 ? 12.179 7.504 -10.672 1.00 66.50 195 ILE A O 1
ATOM 1448 N N . GLY A 1 196 ? 12.720 8.045 -12.778 1.00 69.62 196 GLY A N 1
ATOM 1449 C CA . GLY A 1 196 ? 14.004 8.694 -12.497 1.00 69.62 196 GLY A CA 1
ATOM 1450 C C . GLY A 1 196 ? 15.055 8.303 -13.534 1.00 69.62 196 GLY A C 1
ATOM 1451 O O . GLY A 1 196 ? 14.733 7.664 -14.535 1.00 69.62 196 GLY A O 1
ATOM 1452 N N . VAL A 1 197 ? 16.314 8.669 -13.300 1.00 69.19 197 VAL A N 1
ATOM 1453 C CA . VAL A 1 197 ? 17.451 8.218 -14.122 1.00 69.19 197 VAL A CA 1
ATOM 1454 C C . VAL A 1 197 ? 17.963 6.887 -13.575 1.00 69.19 197 VAL A C 1
ATOM 1456 O O . VAL A 1 197 ? 18.053 6.718 -12.360 1.00 69.19 197 VAL A O 1
ATOM 1459 N N . VAL A 1 198 ? 18.305 5.941 -14.452 1.00 63.97 198 VAL A N 1
ATOM 1460 C CA . VAL A 1 198 ? 19.035 4.718 -14.078 1.00 63.97 198 VAL A CA 1
ATOM 1461 C C . VAL A 1 198 ? 20.537 5.012 -14.182 1.00 63.97 198 VAL A C 1
ATOM 1463 O O . VAL A 1 198 ? 21.015 5.226 -15.298 1.00 63.97 198 VAL A O 1
ATOM 1466 N N . PRO A 1 199 ? 21.294 5.052 -13.067 1.00 61.16 199 PRO A N 1
ATOM 1467 C CA . PRO A 1 199 ? 22.718 5.360 -13.104 1.00 61.16 199 PRO A CA 1
ATOM 1468 C C . PRO A 1 199 ? 23.510 4.343 -13.922 1.00 61.16 199 PRO A C 1
ATOM 1470 O O . PRO A 1 199 ? 23.148 3.163 -14.021 1.00 61.16 199 PRO A O 1
ATOM 1473 N N . LEU A 1 200 ? 24.640 4.792 -14.466 1.00 55.91 200 LEU A N 1
ATOM 1474 C CA . LEU A 1 200 ? 25.624 3.894 -15.059 1.00 55.91 200 LEU A CA 1
ATOM 1475 C C . LEU A 1 200 ? 26.063 2.862 -14.001 1.00 55.91 200 LEU A C 1
ATOM 1477 O O . LEU A 1 200 ? 26.323 3.215 -12.857 1.00 55.91 200 LEU A O 1
ATOM 1481 N N . GLY A 1 201 ? 26.081 1.580 -14.371 1.00 55.56 201 GLY A N 1
ATOM 1482 C CA . GLY A 1 201 ? 26.383 0.467 -13.455 1.00 55.56 201 GLY A CA 1
ATOM 1483 C C . GLY A 1 201 ? 25.199 -0.096 -12.645 1.00 55.56 201 GLY A C 1
ATOM 1484 O O . GLY A 1 201 ? 25.286 -1.230 -12.200 1.00 55.56 201 GLY A O 1
ATOM 1485 N N . ALA A 1 202 ? 24.055 0.595 -12.538 1.00 56.44 202 ALA A N 1
ATOM 1486 C CA . ALA A 1 202 ? 22.880 0.079 -11.817 1.00 56.44 202 ALA A CA 1
ATOM 1487 C C . ALA A 1 202 ? 21.879 -0.654 -12.733 1.00 56.44 202 ALA A C 1
ATOM 1489 O O . ALA A 1 202 ? 21.430 -0.103 -13.743 1.00 56.44 202 ALA A O 1
ATOM 1490 N N . SER A 1 203 ? 21.490 -1.882 -12.401 1.00 54.12 203 SER A N 1
ATOM 1491 C CA . SER A 1 203 ? 20.357 -2.562 -13.036 1.00 54.12 203 SER A CA 1
ATOM 1492 C C . SER A 1 203 ? 19.101 -2.363 -12.174 1.00 54.12 203 SER A C 1
ATOM 1494 O O . SER A 1 203 ? 19.064 -2.776 -11.020 1.00 54.12 203 SER A O 1
ATOM 1496 N N . ASP A 1 204 ? 18.062 -1.713 -12.713 1.00 60.59 204 ASP A N 1
ATOM 1497 C CA . ASP A 1 204 ? 16.711 -1.892 -12.164 1.00 60.59 204 ASP A CA 1
ATOM 1498 C C . ASP A 1 204 ? 16.195 -3.218 -12.723 1.00 60.59 204 ASP A C 1
ATOM 1500 O O . ASP A 1 204 ? 16.093 -3.345 -13.950 1.00 60.59 204 ASP A O 1
ATOM 1504 N N . PRO A 1 205 ? 15.907 -4.220 -11.882 1.00 57.31 205 PRO A N 1
ATOM 1505 C CA . PRO A 1 205 ? 15.443 -5.496 -12.385 1.00 57.31 205 PRO A CA 1
ATOM 1506 C C . PRO A 1 205 ? 14.045 -5.427 -13.029 1.00 57.31 205 PRO A C 1
ATOM 1508 O O . PRO A 1 205 ? 13.648 -6.389 -13.678 1.00 57.31 205 PRO A O 1
ATOM 1511 N N . GLY A 1 206 ? 13.303 -4.322 -12.901 1.00 60.50 206 GLY A N 1
ATOM 1512 C CA . GLY A 1 206 ? 11.868 -4.309 -13.183 1.00 60.50 206 GLY A CA 1
ATOM 1513 C C . GLY A 1 206 ? 11.078 -4.916 -12.013 1.00 60.50 206 GLY A C 1
ATOM 1514 O O . GLY A 1 206 ? 11.623 -5.080 -10.924 1.00 60.50 206 GLY A O 1
ATOM 1515 N N . GLY A 1 207 ? 9.785 -5.180 -12.203 1.00 71.75 207 GLY A N 1
ATOM 1516 C CA . GLY A 1 207 ? 8.924 -5.846 -11.208 1.00 71.75 207 GLY A CA 1
ATOM 1517 C C . GLY A 1 207 ? 8.521 -5.044 -9.956 1.00 71.75 207 GLY A C 1
ATOM 1518 O O . GLY A 1 207 ? 8.632 -3.818 -9.903 1.00 71.75 207 GLY A O 1
ATOM 1519 N N . VAL A 1 208 ? 8.043 -5.771 -8.940 1.00 75.69 208 VAL A N 1
ATOM 1520 C CA . VAL A 1 208 ? 7.529 -5.229 -7.666 1.00 75.69 208 VAL A CA 1
ATOM 1521 C C . VAL A 1 208 ? 8.596 -4.423 -6.925 1.00 75.69 208 VAL A C 1
ATOM 1523 O O . VAL A 1 208 ? 9.761 -4.816 -6.850 1.00 75.69 208 VAL A O 1
ATOM 1526 N N . ARG A 1 209 ? 8.187 -3.313 -6.305 1.00 80.88 209 ARG A N 1
ATOM 1527 C CA . ARG A 1 209 ? 9.004 -2.561 -5.339 1.00 80.88 209 ARG A CA 1
ATOM 1528 C C . ARG A 1 209 ? 8.435 -2.689 -3.944 1.00 80.88 209 ARG A C 1
ATOM 1530 O O . ARG A 1 209 ? 7.246 -2.927 -3.770 1.00 80.88 209 ARG A O 1
ATOM 1537 N N . PHE A 1 210 ? 9.273 -2.445 -2.945 1.00 84.38 210 PHE A N 1
ATOM 1538 C CA . PHE A 1 210 ? 8.813 -2.398 -1.571 1.00 84.38 210 PHE A CA 1
ATOM 1539 C C . PHE A 1 210 ? 8.885 -0.999 -0.969 1.00 84.38 210 PHE A C 1
ATOM 1541 O O . PHE A 1 210 ? 9.822 -0.231 -1.204 1.00 84.38 210 PHE A O 1
ATOM 1548 N N . TYR A 1 211 ? 7.909 -0.706 -0.123 1.00 87.31 211 TYR A N 1
ATOM 1549 C CA . TYR A 1 211 ? 7.895 0.447 0.759 1.00 87.31 211 TYR A CA 1
ATOM 1550 C C . TYR A 1 211 ? 7.814 -0.037 2.201 1.00 87.31 211 TYR A C 1
ATOM 1552 O O . TYR A 1 211 ? 6.908 -0.781 2.551 1.00 87.31 211 TYR A O 1
ATOM 1560 N N . LEU A 1 212 ? 8.781 0.346 3.027 1.00 88.44 212 LEU A N 1
ATOM 1561 C CA . LEU A 1 212 ? 8.891 -0.062 4.420 1.00 88.44 212 LEU A CA 1
ATOM 1562 C C . LEU A 1 212 ? 8.666 1.150 5.326 1.00 88.44 212 LEU A C 1
ATOM 1564 O O . LEU A 1 212 ? 9.370 2.162 5.224 1.00 88.44 212 LEU A O 1
ATOM 1568 N N . LEU A 1 213 ? 7.699 1.020 6.229 1.00 89.62 213 LEU A N 1
ATOM 1569 C CA . LEU A 1 213 ? 7.380 1.993 7.267 1.00 89.62 213 LEU A CA 1
ATOM 1570 C C . LEU A 1 213 ? 7.698 1.413 8.633 1.00 89.62 213 LEU A C 1
ATOM 1572 O O . LEU A 1 213 ? 7.335 0.274 8.908 1.00 89.62 213 LEU A O 1
ATOM 1576 N N . ARG A 1 214 ? 8.314 2.214 9.507 1.00 90.75 214 ARG A N 1
ATOM 1577 C CA . ARG A 1 214 ? 8.301 1.923 10.941 1.00 90.75 214 ARG A CA 1
ATOM 1578 C C . ARG A 1 214 ? 6.967 2.378 11.517 1.00 90.75 214 ARG A C 1
ATOM 1580 O O . ARG A 1 214 ? 6.576 3.528 11.331 1.00 90.75 214 ARG A O 1
ATOM 1587 N N . ASP A 1 215 ? 6.300 1.496 12.238 1.00 92.44 215 ASP A N 1
ATOM 1588 C CA . ASP A 1 215 ? 5.014 1.790 12.851 1.00 92.44 215 ASP A CA 1
ATOM 1589 C C . ASP A 1 215 ? 5.205 2.343 14.260 1.00 92.44 215 ASP A C 1
ATOM 1591 O O . ASP A 1 215 ? 5.935 1.782 15.078 1.00 92.44 215 ASP A O 1
ATOM 1595 N N . ASN A 1 216 ? 4.527 3.454 14.537 1.00 91.44 216 ASN A N 1
ATOM 1596 C CA . ASN A 1 216 ? 4.435 4.044 15.862 1.00 91.44 216 ASN A CA 1
ATOM 1597 C C . ASN A 1 216 ? 2.961 4.282 16.181 1.00 91.44 216 ASN A C 1
ATOM 1599 O O . ASN A 1 216 ? 2.314 5.086 15.508 1.00 91.44 216 ASN A O 1
ATOM 1603 N N . TYR A 1 217 ? 2.421 3.550 17.152 1.00 93.25 217 TYR A N 1
ATOM 1604 C CA . TYR A 1 217 ? 1.007 3.669 17.497 1.00 93.25 217 TYR A CA 1
ATOM 1605 C C . TYR A 1 217 ? 0.791 4.879 18.404 1.00 93.25 217 TYR A C 1
ATOM 1607 O O . TYR A 1 217 ? 1.587 5.092 19.321 1.00 93.25 217 TYR A O 1
ATOM 1615 N N . PRO A 1 218 ? -0.279 5.659 18.189 1.00 94.56 218 PRO A N 1
ATOM 1616 C CA . PRO A 1 218 ? -0.702 6.643 19.164 1.00 94.56 218 PRO A CA 1
ATOM 1617 C C . PRO A 1 218 ? -1.191 5.930 20.428 1.00 94.56 218 PRO A C 1
ATOM 1619 O O . PRO A 1 218 ? -1.655 4.789 20.379 1.00 94.56 218 PRO A O 1
ATOM 1622 N N . ALA A 1 219 ? -1.100 6.619 21.560 1.00 94.50 219 ALA A N 1
ATOM 1623 C CA . ALA A 1 219 ? -1.784 6.191 22.769 1.00 94.50 219 ALA A CA 1
ATOM 1624 C C . ALA A 1 219 ? -3.273 6.535 22.642 1.00 94.50 219 ALA A C 1
ATOM 1626 O O . ALA A 1 219 ? -3.615 7.678 22.337 1.00 94.50 219 ALA A O 1
ATOM 1627 N N . PHE A 1 220 ? -4.143 5.559 22.881 1.00 94.81 220 PHE A N 1
ATOM 1628 C CA . PHE A 1 220 ? -5.573 5.801 23.044 1.00 94.81 220 PHE A CA 1
ATOM 1629 C C . PHE A 1 220 ? -5.848 6.329 24.456 1.00 94.81 220 PHE A C 1
ATOM 1631 O O . PHE A 1 220 ? -5.137 5.989 25.408 1.00 94.81 220 PHE A O 1
ATOM 1638 N N . THR A 1 221 ? -6.872 7.166 24.607 1.00 93.38 221 THR A N 1
ATOM 1639 C CA . THR A 1 221 ? -7.394 7.518 25.933 1.00 93.38 221 THR A CA 1
ATOM 1640 C C . THR A 1 221 ? -8.025 6.284 26.583 1.00 93.38 221 THR A C 1
ATOM 1642 O O . THR A 1 221 ? -8.522 5.407 25.890 1.00 93.38 221 THR A O 1
ATOM 1645 N N . SER A 1 222 ? -8.006 6.182 27.914 1.00 92.38 222 SER A N 1
ATOM 1646 C CA . SER A 1 222 ? -8.629 5.065 28.638 1.00 92.38 222 SER A CA 1
ATOM 1647 C C . SER A 1 222 ? -9.718 5.595 29.580 1.00 92.38 222 SER A C 1
ATOM 1649 O O . SER A 1 222 ? -9.371 6.330 30.507 1.00 92.38 222 SER A O 1
ATOM 1651 N N . PRO A 1 223 ? -11.006 5.236 29.393 1.00 91.88 223 PRO A N 1
ATOM 1652 C CA . PRO A 1 223 ? -11.530 4.369 28.334 1.00 91.88 223 PRO A CA 1
ATOM 1653 C C . PRO A 1 223 ? -11.642 5.099 26.985 1.00 91.88 223 PRO A C 1
ATOM 1655 O O . PRO A 1 223 ? -12.077 6.251 26.925 1.00 91.88 223 PRO A O 1
ATOM 1658 N N . ASN A 1 224 ? -11.314 4.409 25.895 1.00 93.50 224 ASN A N 1
ATOM 1659 C CA . ASN A 1 224 ? -11.594 4.890 24.549 1.00 93.50 224 ASN A CA 1
ATOM 1660 C C . ASN A 1 224 ? -12.997 4.442 24.143 1.00 93.50 224 ASN A C 1
ATOM 1662 O O . ASN A 1 224 ? -13.317 3.256 24.159 1.00 93.50 224 ASN A O 1
ATOM 1666 N N . THR A 1 225 ? -13.842 5.394 23.770 1.00 92.56 225 THR A N 1
ATOM 1667 C CA . THR A 1 225 ? -15.233 5.123 23.376 1.00 92.56 225 THR A CA 1
ATOM 1668 C C . THR A 1 225 ? -15.555 5.588 21.960 1.00 92.56 225 THR A C 1
ATOM 1670 O O . THR A 1 225 ? -16.647 5.316 21.460 1.00 92.56 225 THR A O 1
ATOM 1673 N N . THR A 1 226 ? -14.625 6.278 21.289 1.00 93.75 226 THR A N 1
ATOM 1674 C CA . THR A 1 226 ? -14.911 6.959 20.015 1.00 93.75 226 THR A CA 1
ATOM 1675 C C . THR A 1 226 ? -13.854 6.776 18.933 1.00 93.75 226 THR A C 1
ATOM 1677 O O . THR A 1 226 ? -14.152 7.041 17.767 1.00 93.75 226 THR A O 1
ATOM 1680 N N . GLN A 1 227 ? -12.634 6.346 19.270 1.00 95.38 227 GLN A N 1
ATOM 1681 C CA . GLN A 1 227 ? -11.485 6.516 18.382 1.00 95.38 227 GLN A CA 1
ATOM 1682 C C . GLN A 1 227 ? -10.918 5.211 17.832 1.00 95.38 227 GLN A C 1
ATOM 1684 O O . GLN A 1 227 ? -10.775 4.215 18.541 1.00 95.38 227 GLN A O 1
ATOM 1689 N N . SER A 1 228 ? -10.471 5.275 16.584 1.00 96.38 228 SER A N 1
ATOM 1690 C CA . SER A 1 228 ? -9.508 4.347 15.994 1.00 96.38 228 SER A CA 1
ATOM 1691 C C . SER A 1 228 ? -8.304 5.137 15.478 1.00 96.38 228 SER A C 1
ATOM 1693 O O . SER A 1 228 ? -8.386 6.345 15.252 1.00 96.38 228 SER A O 1
ATOM 1695 N N . ALA A 1 229 ? -7.153 4.489 15.321 1.00 97.19 229 ALA A N 1
ATOM 1696 C CA . ALA A 1 229 ? -5.976 5.127 14.746 1.00 97.19 229 ALA A CA 1
ATOM 1697 C C . ALA A 1 229 ? -5.882 4.780 13.261 1.00 97.19 229 ALA A C 1
ATOM 1699 O O . ALA A 1 229 ? -5.812 3.608 12.908 1.00 97.19 229 ALA A O 1
ATOM 1700 N N . ILE A 1 230 ? -5.842 5.779 12.383 1.00 97.31 230 ILE A N 1
ATOM 1701 C CA . ILE A 1 230 ? -5.824 5.569 10.934 1.00 97.31 230 ILE A CA 1
ATOM 1702 C C . ILE A 1 230 ? -4.610 6.254 10.318 1.00 97.31 230 ILE A C 1
ATOM 1704 O O . ILE A 1 230 ? -4.275 7.398 10.637 1.00 97.31 230 ILE A O 1
ATOM 1708 N N . ARG A 1 231 ? -3.950 5.531 9.416 1.00 95.56 231 ARG A N 1
ATOM 1709 C CA . ARG A 1 231 ? -2.912 6.029 8.515 1.00 95.56 231 ARG A CA 1
ATOM 1710 C C . ARG A 1 231 ? -3.354 5.828 7.072 1.00 95.56 231 ARG A C 1
ATOM 1712 O O . ARG A 1 231 ? -3.936 4.800 6.742 1.00 95.56 231 ARG A O 1
ATOM 1719 N N . LEU A 1 232 ? -3.007 6.768 6.202 1.00 95.31 232 LEU A N 1
ATOM 1720 C CA . LEU A 1 232 ? -3.207 6.651 4.762 1.00 95.31 232 LEU A CA 1
ATOM 1721 C C . LEU A 1 232 ? -1.879 6.376 4.049 1.00 95.31 232 LEU A C 1
ATOM 1723 O O . LEU A 1 232 ? -0.883 7.057 4.288 1.00 95.31 232 LEU A O 1
ATOM 1727 N N . VAL A 1 233 ? -1.881 5.410 3.133 1.00 93.25 233 VAL A N 1
ATOM 1728 C CA . VAL A 1 233 ? -0.786 5.147 2.195 1.00 93.25 233 VAL A CA 1
ATOM 1729 C C . VAL A 1 233 ? -1.337 5.212 0.777 1.00 93.25 233 VAL A C 1
ATOM 1731 O O . VAL A 1 233 ? -2.183 4.413 0.380 1.00 93.25 233 VAL A O 1
ATOM 1734 N N . GLN A 1 234 ? -0.838 6.156 -0.015 1.00 92.38 234 GLN A N 1
ATOM 1735 C CA . GLN A 1 234 ? -1.126 6.209 -1.443 1.00 92.38 234 GLN A CA 1
ATOM 1736 C C . GLN A 1 234 ? -0.110 5.317 -2.172 1.00 92.38 234 GLN A C 1
ATOM 1738 O O . GLN A 1 234 ? 1.061 5.669 -2.305 1.00 92.38 234 GLN A O 1
ATOM 1743 N N . ALA A 1 235 ? -0.565 4.156 -2.634 1.00 91.25 235 ALA A N 1
ATOM 1744 C CA . ALA A 1 235 ? 0.208 3.172 -3.389 1.00 91.25 235 ALA A CA 1
ATOM 1745 C C . ALA A 1 235 ? -0.126 3.141 -4.896 1.00 91.25 235 ALA A C 1
ATOM 1747 O O . ALA A 1 235 ? 0.587 2.494 -5.661 1.00 91.25 235 ALA A O 1
ATOM 1748 N N . SER A 1 236 ? -1.198 3.805 -5.336 1.00 90.12 236 SER A N 1
ATOM 1749 C CA . SER A 1 236 ? -1.626 3.841 -6.738 1.00 90.12 236 SER A CA 1
ATOM 1750 C C . SER A 1 236 ? -0.654 4.684 -7.577 1.00 90.12 236 SER A C 1
ATOM 1752 O O . SER A 1 236 ? -0.569 5.893 -7.352 1.00 90.12 236 SER A O 1
ATOM 1754 N N . PRO A 1 237 ? 0.020 4.129 -8.601 1.00 84.06 237 PRO A N 1
ATOM 1755 C CA . PRO A 1 237 ? 0.931 4.895 -9.444 1.00 84.06 237 PRO A CA 1
ATOM 1756 C C . PRO A 1 237 ? 0.239 6.116 -10.054 1.00 84.06 237 PRO A C 1
ATOM 1758 O O . PRO A 1 237 ? -0.761 5.987 -10.763 1.00 84.06 237 PRO A O 1
ATOM 1761 N N . ARG A 1 238 ? 0.761 7.310 -9.759 1.00 80.81 238 ARG A N 1
ATOM 1762 C CA . ARG A 1 238 ? 0.230 8.570 -10.281 1.00 80.81 238 ARG A CA 1
ATOM 1763 C C . ARG A 1 238 ? 1.315 9.638 -10.388 1.00 80.81 238 ARG A C 1
ATOM 1765 O O . ARG A 1 238 ? 2.311 9.596 -9.665 1.00 80.81 238 ARG A O 1
ATOM 1772 N N . ASN A 1 239 ? 1.128 10.578 -11.313 1.00 72.06 239 ASN A N 1
ATOM 1773 C CA . ASN A 1 239 ? 1.962 11.767 -11.405 1.00 72.06 239 ASN A CA 1
ATOM 1774 C C . ASN A 1 239 ? 1.795 12.630 -10.137 1.00 72.06 239 ASN A C 1
ATOM 1776 O O . ASN A 1 239 ? 0.682 12.841 -9.662 1.00 72.06 239 ASN A O 1
ATOM 1780 N N . TYR A 1 240 ? 2.904 13.142 -9.598 1.00 71.69 240 TYR A N 1
ATOM 1781 C CA . TYR A 1 240 ? 2.922 13.984 -8.398 1.00 71.69 240 TYR A CA 1
ATOM 1782 C C . TYR A 1 240 ? 2.128 15.291 -8.568 1.00 71.69 240 TYR A C 1
ATOM 1784 O O . TYR A 1 240 ? 1.719 15.887 -7.577 1.00 71.69 240 TYR A O 1
ATOM 1792 N N . THR A 1 241 ? 1.903 15.737 -9.809 1.00 78.00 241 THR A N 1
ATOM 1793 C CA . THR A 1 241 ? 1.085 16.921 -10.121 1.00 78.00 241 THR A CA 1
ATOM 1794 C C . THR A 1 241 ? -0.418 16.663 -10.062 1.00 78.00 241 THR A C 1
ATOM 1796 O O . THR A 1 241 ? -1.196 17.605 -10.148 1.00 78.00 241 THR A O 1
ATOM 1799 N N . GLU A 1 242 ? -0.839 15.405 -9.939 1.00 82.12 242 GLU A N 1
ATOM 1800 C CA . GLU A 1 242 ? -2.242 15.002 -9.843 1.00 82.12 242 GLU A CA 1
ATOM 1801 C C . GLU A 1 242 ? -2.474 14.321 -8.489 1.00 82.12 242 GLU A C 1
ATOM 1803 O O . GLU A 1 242 ? -2.705 13.118 -8.429 1.00 82.12 242 GLU A O 1
ATOM 1808 N N . PRO A 1 243 ? -2.351 15.022 -7.360 1.00 83.56 243 PRO A N 1
ATOM 1809 C CA . PRO A 1 243 ? -2.461 14.364 -6.070 1.00 83.56 243 PRO A CA 1
ATOM 1810 C C . PRO A 1 243 ? -3.890 13.841 -5.819 1.00 83.56 243 PRO A C 1
ATOM 1812 O O . PRO A 1 243 ? -4.831 14.171 -6.542 1.00 83.56 243 PRO A O 1
ATOM 1815 N N . LEU A 1 244 ? -4.055 12.996 -4.798 1.00 92.38 244 LEU A N 1
ATOM 1816 C CA . LEU A 1 244 ? -5.362 12.458 -4.407 1.00 92.38 244 LEU A CA 1
ATOM 1817 C C . LEU A 1 244 ? -5.882 13.087 -3.120 1.00 92.38 244 LEU A C 1
ATOM 1819 O O . LEU A 1 244 ? -5.118 13.421 -2.216 1.00 92.38 244 LEU A O 1
ATOM 1823 N N . TRP A 1 245 ? -7.203 13.164 -3.012 1.00 96.19 245 TRP A N 1
ATOM 1824 C CA . TRP A 1 245 ? -7.901 13.462 -1.768 1.00 96.19 245 TRP A CA 1
ATOM 1825 C C . TRP A 1 245 ? -8.641 12.216 -1.325 1.00 96.19 245 TRP A C 1
ATOM 1827 O O . TRP A 1 245 ? -9.303 11.566 -2.133 1.00 96.19 245 TRP A O 1
ATOM 1837 N N . VAL A 1 246 ? -8.494 11.859 -0.052 1.00 97.44 246 VAL A N 1
ATOM 1838 C CA . VAL A 1 246 ? -9.090 10.640 0.496 1.00 97.44 246 VAL A CA 1
ATOM 1839 C C . VAL A 1 246 ? -9.844 10.984 1.764 1.00 97.44 246 VAL A C 1
ATOM 1841 O O . VAL A 1 246 ? -9.302 11.643 2.654 1.00 97.44 246 VAL A O 1
ATOM 1844 N N . ARG A 1 247 ? -11.089 10.521 1.851 1.00 97.94 247 ARG A N 1
ATOM 1845 C CA . ARG A 1 247 ? -11.922 10.673 3.044 1.00 97.94 247 ARG A CA 1
ATOM 1846 C C . ARG A 1 247 ? -12.660 9.386 3.376 1.00 97.94 247 ARG A C 1
ATOM 1848 O O . ARG A 1 247 ? -12.851 8.529 2.516 1.00 97.94 247 ARG A O 1
ATOM 1855 N N . LEU A 1 248 ? -13.103 9.298 4.619 1.00 98.06 248 LEU A N 1
ATOM 1856 C CA . LEU A 1 248 ? -14.146 8.383 5.047 1.00 98.06 248 LEU A CA 1
ATOM 1857 C C . LEU A 1 248 ? -15.471 9.145 5.028 1.00 98.06 248 LEU A C 1
ATOM 1859 O O . LEU A 1 248 ? -15.611 10.163 5.710 1.00 98.06 248 LEU A O 1
ATOM 1863 N N . ASN A 1 249 ? -16.420 8.664 4.233 1.00 97.38 249 ASN A N 1
ATOM 1864 C CA . ASN A 1 249 ? -17.776 9.189 4.158 1.00 97.38 249 ASN A CA 1
ATOM 1865 C C . ASN A 1 249 ? -18.716 8.239 4.924 1.00 97.38 249 ASN A C 1
ATOM 1867 O O . ASN A 1 249 ? -18.786 7.061 4.557 1.00 97.38 249 ASN A O 1
ATOM 1871 N N . PRO A 1 250 ? -19.372 8.682 6.010 1.00 96.31 250 PRO A N 1
ATOM 1872 C CA . PRO A 1 250 ? -20.243 7.814 6.800 1.00 96.31 250 PRO A CA 1
ATOM 1873 C C . PRO A 1 250 ? -21.444 7.339 5.972 1.00 96.31 250 PRO A C 1
ATOM 1875 O O . PRO A 1 250 ? -22.012 8.101 5.194 1.00 96.31 250 PRO A O 1
ATOM 1878 N N . VAL A 1 251 ? -21.844 6.077 6.141 1.00 95.56 251 VAL A N 1
ATOM 1879 C CA . VAL A 1 251 ? -22.970 5.481 5.397 1.00 95.56 251 VAL A CA 1
ATOM 1880 C C . VAL A 1 251 ? -24.325 5.961 5.917 1.00 95.56 251 VAL A C 1
ATOM 1882 O O . VAL A 1 251 ? -25.277 6.039 5.144 1.00 95.56 251 VAL A O 1
ATOM 1885 N N . SER A 1 252 ? -24.428 6.268 7.211 1.00 88.75 252 SER A N 1
ATOM 1886 C CA . SER A 1 252 ? -25.690 6.659 7.847 1.00 88.75 252 SER A CA 1
ATOM 1887 C C . SER A 1 252 ? -25.575 8.002 8.569 1.00 88.75 252 SER A C 1
ATOM 1889 O O . SER A 1 252 ? -25.893 9.045 8.004 1.00 88.75 252 SER A O 1
ATOM 1891 N N . THR A 1 253 ? -25.113 7.992 9.814 1.00 86.50 253 THR A N 1
ATOM 1892 C CA . THR A 1 253 ? -24.921 9.177 10.645 1.00 86.50 253 THR A CA 1
ATOM 1893 C C . THR A 1 253 ? -23.440 9.435 10.842 1.00 86.50 253 THR A C 1
ATOM 1895 O O . THR A 1 253 ? -22.637 8.514 10.881 1.00 86.50 253 THR A O 1
ATOM 1898 N N . GLY A 1 254 ? -23.057 10.700 10.971 1.00 88.50 254 GLY A N 1
ATOM 1899 C CA . GLY A 1 254 ? -21.732 11.073 11.440 1.00 88.50 254 GLY A CA 1
ATOM 1900 C C . GLY A 1 254 ? -20.988 12.075 10.590 1.00 88.50 254 GLY A C 1
ATOM 1901 O O . GLY A 1 254 ? -21.524 12.649 9.647 1.00 88.50 254 GLY A O 1
ATOM 1902 N N . SER A 1 255 ? -19.738 12.304 10.977 1.00 92.56 255 SER A N 1
ATOM 1903 C CA . SER A 1 255 ? -18.876 13.280 10.324 1.00 92.56 255 SER A CA 1
ATOM 1904 C C . SER A 1 255 ? -18.012 12.615 9.264 1.00 92.56 255 SER A C 1
ATOM 1906 O O . SER A 1 255 ? -17.472 11.527 9.468 1.00 92.56 255 SER A O 1
ATOM 1908 N N . ILE A 1 256 ? -17.837 13.318 8.149 1.00 96.19 256 ILE A N 1
ATOM 1909 C CA . ILE A 1 256 ? -16.798 13.011 7.170 1.00 96.19 256 ILE A CA 1
ATOM 1910 C C . ILE A 1 256 ? -15.427 13.141 7.843 1.00 96.19 256 ILE A C 1
ATOM 1912 O O . ILE A 1 256 ? -15.152 14.138 8.512 1.00 96.19 256 ILE A O 1
ATOM 1916 N N . ILE A 1 257 ? -14.549 12.164 7.618 1.00 96.75 257 ILE A N 1
ATOM 1917 C CA . ILE A 1 257 ? -13.176 12.172 8.133 1.00 96.75 257 ILE A CA 1
ATOM 1918 C C . ILE A 1 257 ? -12.215 12.327 6.959 1.00 96.75 257 ILE A C 1
ATOM 1920 O O . ILE A 1 257 ? -12.104 11.437 6.119 1.00 96.75 257 ILE A O 1
ATOM 1924 N N . SER A 1 258 ? -11.494 13.445 6.895 1.00 97.00 258 SER A N 1
ATOM 1925 C CA . SER A 1 258 ? -10.434 13.627 5.898 1.00 97.00 258 SER A CA 1
ATOM 1926 C C . SER A 1 258 ? -9.201 12.820 6.304 1.00 97.00 258 SER A C 1
ATOM 1928 O O . SER A 1 258 ? -8.621 13.070 7.358 1.00 97.00 258 SER A O 1
ATOM 1930 N N . LEU A 1 259 ? -8.797 11.852 5.479 1.00 94.81 259 LEU A N 1
ATOM 1931 C CA . LEU A 1 259 ? -7.603 11.035 5.724 1.00 94.81 259 LEU A CA 1
ATOM 1932 C C . LEU A 1 259 ? -6.347 11.624 5.083 1.00 94.81 259 LEU A C 1
ATOM 1934 O O . LEU A 1 259 ? -5.234 11.315 5.503 1.00 94.81 259 LEU A O 1
ATOM 1938 N N . GLY A 1 260 ? -6.508 12.454 4.054 1.00 89.69 260 GLY A N 1
ATOM 1939 C CA . GLY A 1 260 ? -5.384 13.123 3.424 1.00 89.69 260 GLY A CA 1
ATOM 1940 C C . GLY A 1 260 ? -5.803 14.120 2.357 1.00 89.69 260 GLY A C 1
ATOM 1941 O O . GLY A 1 260 ? -6.730 13.887 1.577 1.00 89.69 260 GLY A O 1
ATOM 1942 N N . THR A 1 261 ? -5.077 15.233 2.319 1.00 90.19 261 THR A N 1
ATOM 1943 C CA . THR A 1 261 ? -5.222 16.303 1.337 1.00 90.19 261 THR A CA 1
ATOM 1944 C C . THR A 1 261 ? -4.004 16.312 0.428 1.00 90.19 261 THR A C 1
ATOM 1946 O O . THR A 1 261 ? -2.869 16.292 0.898 1.00 90.19 261 THR A O 1
ATOM 1949 N N . SER A 1 262 ? -4.231 16.340 -0.885 1.00 88.50 262 SER A N 1
ATOM 1950 C CA . SER A 1 262 ? -3.150 16.374 -1.870 1.00 88.50 262 SER A CA 1
ATOM 1951 C C . SER A 1 262 ? -2.079 15.279 -1.644 1.00 88.50 262 SER A C 1
ATOM 1953 O O . SER A 1 262 ? -0.875 15.543 -1.655 1.00 88.50 262 SER A O 1
ATOM 1955 N N . VAL A 1 263 ? -2.513 14.038 -1.434 1.00 86.12 263 VAL A N 1
ATOM 1956 C CA . VAL A 1 263 ? -1.645 12.911 -1.079 1.00 86.12 263 VAL A CA 1
ATOM 1957 C C . VAL A 1 263 ? -0.891 12.429 -2.325 1.00 86.12 263 VAL A C 1
ATOM 1959 O O . VAL A 1 263 ? -1.532 11.934 -3.261 1.00 86.12 263 VAL A O 1
ATOM 1962 N N . PRO A 1 264 ? 0.448 12.567 -2.380 1.00 83.94 264 PRO A N 1
ATOM 1963 C CA . PRO A 1 264 ? 1.230 12.152 -3.536 1.00 83.94 264 PRO A CA 1
ATOM 1964 C C . PRO A 1 264 ? 1.413 10.635 -3.552 1.00 83.94 264 PRO A C 1
ATOM 1966 O O . PRO A 1 264 ? 1.336 9.972 -2.516 1.00 83.94 264 PRO A O 1
ATOM 1969 N N . TYR A 1 265 ? 1.739 10.086 -4.723 1.00 84.75 265 TYR A N 1
ATOM 1970 C CA . TYR A 1 265 ? 2.137 8.686 -4.816 1.00 84.75 265 TYR A CA 1
ATOM 1971 C C . TYR A 1 265 ? 3.412 8.422 -4.025 1.00 84.75 265 TYR A C 1
ATOM 1973 O O . TYR A 1 265 ? 4.388 9.162 -4.138 1.00 84.75 265 TYR A O 1
ATOM 1981 N N . ILE A 1 266 ? 3.420 7.359 -3.220 1.00 82.19 266 ILE A N 1
ATOM 1982 C CA . ILE A 1 266 ? 4.488 7.130 -2.245 1.00 82.19 266 ILE A CA 1
ATOM 1983 C C . ILE A 1 266 ? 5.862 6.854 -2.864 1.00 82.19 266 ILE A C 1
ATOM 1985 O O . ILE A 1 266 ? 6.886 7.071 -2.206 1.00 82.19 266 ILE A O 1
ATOM 1989 N N . LEU A 1 267 ? 5.888 6.397 -4.120 1.00 77.00 267 LEU A N 1
ATOM 1990 C CA . LEU A 1 267 ? 7.114 6.261 -4.910 1.00 77.00 267 LEU A CA 1
ATOM 1991 C C . LEU A 1 267 ? 7.290 7.391 -5.939 1.00 77.00 267 LEU A C 1
ATOM 1993 O O . LEU A 1 267 ? 8.247 7.349 -6.708 1.00 77.00 267 LEU A O 1
ATOM 1997 N N . SER A 1 268 ? 6.398 8.391 -5.977 1.00 71.75 268 SER A N 1
ATOM 1998 C CA . SER A 1 268 ? 6.613 9.584 -6.801 1.00 71.75 268 SER A CA 1
ATOM 1999 C C . SER A 1 268 ? 7.687 10.465 -6.176 1.00 71.75 268 SER A C 1
ATOM 2001 O O . SER A 1 268 ? 7.714 10.686 -4.963 1.00 71.75 268 SER A O 1
ATOM 2003 N N . PHE A 1 269 ? 8.580 10.980 -7.014 1.00 63.62 269 PHE A N 1
ATOM 2004 C CA . PHE A 1 269 ? 9.468 12.051 -6.606 1.00 63.62 269 PHE A CA 1
ATOM 2005 C C . PHE A 1 269 ? 8.688 13.363 -6.675 1.00 63.62 269 PHE A C 1
ATOM 2007 O O . PHE A 1 269 ? 8.193 13.762 -7.728 1.00 63.62 269 PHE A O 1
ATOM 2014 N N . ALA A 1 270 ? 8.537 14.033 -5.542 1.00 49.91 270 ALA A N 1
ATOM 2015 C CA . ALA A 1 270 ? 8.045 15.395 -5.527 1.00 49.91 270 ALA A CA 1
ATOM 2016 C C . ALA A 1 270 ? 9.261 16.313 -5.403 1.00 49.91 270 ALA A C 1
ATOM 2018 O O . ALA A 1 270 ? 9.931 16.318 -4.373 1.00 49.91 270 ALA A O 1
ATOM 2019 N N . ASN A 1 271 ? 9.473 17.097 -6.461 1.00 48.25 271 ASN A N 1
ATOM 2020 C CA . ASN A 1 271 ? 10.345 18.265 -6.573 1.00 48.25 271 ASN A CA 1
ATOM 2021 C C . ASN A 1 271 ? 11.728 18.045 -7.242 1.00 48.25 271 ASN A C 1
ATOM 2023 O O . ASN A 1 271 ? 12.652 17.570 -6.587 1.00 48.25 271 ASN A O 1
ATOM 2027 N N . PRO A 1 272 ? 11.925 18.478 -8.510 1.00 41.72 272 PRO A N 1
ATOM 2028 C CA . PRO A 1 272 ? 13.258 18.570 -9.121 1.00 41.72 272 PRO A CA 1
ATOM 2029 C C . PRO A 1 272 ? 14.200 19.558 -8.405 1.00 41.72 272 PRO A C 1
ATOM 2031 O O . PRO A 1 272 ? 15.406 19.488 -8.613 1.00 41.72 272 PRO A O 1
ATOM 2034 N N . ASN A 1 273 ? 13.671 20.434 -7.538 1.00 47.38 273 ASN A N 1
ATOM 2035 C CA . ASN A 1 273 ? 14.428 21.467 -6.821 1.00 47.38 273 ASN A CA 1
ATOM 2036 C C . ASN A 1 273 ? 14.385 21.315 -5.285 1.00 47.38 273 ASN A C 1
ATOM 2038 O O . ASN A 1 273 ? 14.790 22.226 -4.568 1.00 47.38 273 ASN A O 1
ATOM 2042 N N . GLY A 1 274 ? 13.852 20.208 -4.757 1.00 44.72 274 GLY A N 1
ATOM 2043 C CA . GLY A 1 274 ? 13.705 19.987 -3.317 1.00 44.72 274 GLY A CA 1
ATOM 2044 C C . GLY A 1 274 ? 14.653 18.906 -2.817 1.00 44.72 274 GLY A C 1
ATOM 2045 O O . GLY A 1 274 ? 14.801 17.870 -3.452 1.00 44.72 274 GLY A O 1
ATOM 2046 N N . THR A 1 275 ? 15.239 19.121 -1.644 1.00 40.53 275 THR A N 1
ATOM 2047 C CA . THR A 1 275 ? 16.142 18.245 -0.869 1.00 40.53 275 THR A CA 1
ATOM 2048 C C . THR A 1 275 ? 15.558 16.875 -0.464 1.00 40.53 275 THR A C 1
ATOM 2050 O O . THR A 1 275 ? 16.031 16.235 0.476 1.00 40.53 275 THR A O 1
ATOM 2053 N N . ALA A 1 276 ? 14.541 16.371 -1.167 1.00 41.69 276 ALA A N 1
ATOM 2054 C CA . ALA A 1 276 ? 14.075 15.000 -1.038 1.00 41.69 276 ALA A CA 1
ATOM 2055 C C . ALA A 1 276 ? 15.021 14.068 -1.816 1.00 41.69 276 ALA A C 1
ATOM 2057 O O . ALA A 1 276 ? 14.825 13.778 -2.993 1.00 41.69 276 ALA A O 1
ATOM 2058 N N . ASN A 1 277 ? 16.065 13.625 -1.112 1.00 45.09 277 ASN A N 1
ATOM 2059 C CA . ASN A 1 277 ? 17.079 12.648 -1.512 1.00 45.09 277 ASN A CA 1
ATOM 2060 C C . ASN A 1 277 ? 16.479 11.343 -2.065 1.00 45.09 277 ASN A C 1
ATOM 2062 O O . ASN A 1 277 ? 16.357 10.346 -1.350 1.00 45.09 277 ASN A O 1
ATOM 2066 N N . PHE A 1 278 ? 16.145 11.319 -3.350 1.00 50.31 278 PHE A N 1
ATOM 2067 C CA . PHE A 1 278 ? 15.893 10.081 -4.069 1.00 50.31 278 PHE A CA 1
ATOM 2068 C C . PHE A 1 278 ? 16.606 10.091 -5.419 1.00 50.31 278 PHE A C 1
ATOM 2070 O O . PHE A 1 278 ? 16.116 10.620 -6.413 1.00 50.31 278 PHE A O 1
ATOM 2077 N N . THR A 1 279 ? 17.779 9.466 -5.444 1.00 45.44 279 THR A N 1
ATOM 2078 C CA . THR A 1 279 ? 18.557 9.212 -6.661 1.00 45.44 279 THR A CA 1
ATOM 2079 C C . THR A 1 279 ? 19.251 7.860 -6.515 1.00 45.44 279 THR A C 1
ATOM 2081 O O . THR A 1 279 ? 20.229 7.828 -5.769 1.00 45.44 279 THR A O 1
ATOM 2084 N N . PRO A 1 280 ? 18.819 6.763 -7.186 1.00 48.72 280 PRO A N 1
ATOM 2085 C CA . PRO A 1 280 ? 17.773 6.635 -8.185 1.00 48.72 280 PRO A CA 1
ATOM 2086 C C . PRO A 1 280 ? 16.550 5.805 -7.759 1.00 48.72 280 PRO A C 1
ATOM 2088 O O . PRO A 1 280 ? 16.491 5.118 -6.742 1.00 48.72 280 PRO A O 1
ATOM 2091 N N . SER A 1 281 ? 15.633 5.815 -8.716 1.00 50.47 281 SER A N 1
ATOM 2092 C CA . SER A 1 281 ? 14.373 5.106 -8.852 1.00 50.47 281 SER A CA 1
ATOM 2093 C C . SER A 1 281 ? 14.334 3.607 -8.617 1.00 50.47 281 SER A C 1
ATOM 2095 O O . SER A 1 281 ? 13.245 3.080 -8.499 1.00 50.47 281 SER A O 1
ATOM 2097 N N . VAL A 1 282 ? 15.457 2.901 -8.560 1.00 49.94 282 VAL A N 1
ATOM 2098 C CA . VAL A 1 282 ? 15.501 1.457 -8.856 1.00 49.94 282 VAL A CA 1
ATOM 2099 C C . VAL A 1 282 ? 15.338 0.546 -7.632 1.00 49.94 282 VAL A C 1
ATOM 2101 O O . VAL A 1 282 ? 15.416 -0.673 -7.755 1.00 49.94 282 VAL A O 1
ATOM 2104 N N . GLY A 1 283 ? 15.127 1.129 -6.448 1.00 56.38 283 GLY A N 1
ATOM 2105 C CA . GLY A 1 283 ? 15.186 0.431 -5.163 1.00 56.38 283 GLY A CA 1
ATOM 2106 C C . GLY A 1 283 ? 13.900 0.487 -4.342 1.00 56.38 283 GLY A C 1
ATOM 2107 O O . GLY A 1 283 ? 12.939 1.190 -4.656 1.00 56.38 283 GLY A O 1
ATOM 2108 N N . SER A 1 284 ? 13.902 -0.278 -3.255 1.00 61.59 284 SER A N 1
ATOM 2109 C CA . SER A 1 284 ? 12.872 -0.226 -2.222 1.00 61.59 284 SER A CA 1
ATOM 2110 C C . SER A 1 284 ? 13.148 0.923 -1.245 1.00 61.59 284 SER A C 1
ATOM 2112 O O . SER A 1 284 ? 14.297 1.304 -1.023 1.00 61.59 284 SER A O 1
ATOM 2114 N N . ARG A 1 285 ? 12.100 1.501 -0.651 1.00 69.12 285 ARG A N 1
ATOM 2115 C CA . ARG A 1 285 ? 12.206 2.676 0.233 1.00 69.12 285 ARG A CA 1
ATOM 2116 C C . ARG A 1 285 ? 12.009 2.268 1.690 1.00 69.12 285 ARG A C 1
ATOM 2118 O O . ARG A 1 285 ? 11.096 1.512 1.998 1.00 69.12 285 ARG A O 1
ATOM 2125 N N . THR A 1 286 ? 12.857 2.770 2.584 1.00 63.56 286 THR A N 1
ATOM 2126 C CA . THR A 1 286 ? 12.594 2.810 4.031 1.00 63.56 286 THR A CA 1
ATOM 2127 C C . THR A 1 286 ? 12.346 4.264 4.392 1.00 63.56 286 THR A C 1
ATOM 2129 O O . THR A 1 286 ? 13.170 5.118 4.066 1.00 63.56 286 THR A O 1
ATOM 2132 N N . VAL A 1 287 ? 11.228 4.571 5.047 1.00 63.22 287 VAL A N 1
ATOM 2133 C CA . VAL A 1 287 ? 11.060 5.880 5.688 1.00 63.22 287 VAL A CA 1
ATOM 2134 C C . VAL A 1 287 ? 11.292 5.716 7.173 1.00 63.22 287 VAL A C 1
ATOM 2136 O O . VAL A 1 287 ? 10.479 5.145 7.891 1.00 63.22 287 VAL A O 1
ATOM 2139 N N . THR A 1 288 ? 12.424 6.245 7.621 1.00 54.09 288 THR A N 1
ATOM 2140 C CA . THR A 1 288 ? 12.801 6.294 9.036 1.00 54.09 288 THR A CA 1
ATOM 2141 C C . THR A 1 288 ? 12.237 7.540 9.742 1.00 54.09 288 THR A C 1
ATOM 2143 O O . THR A 1 288 ? 12.468 7.719 10.933 1.00 54.09 288 THR A O 1
ATOM 2146 N N . GLY A 1 289 ? 11.509 8.407 9.020 1.00 50.91 289 GLY A N 1
ATOM 2147 C CA . GLY A 1 289 ? 10.984 9.691 9.503 1.00 50.91 289 GLY A CA 1
ATOM 2148 C C . GLY A 1 289 ? 9.486 9.698 9.842 1.00 50.91 289 GLY A C 1
ATOM 2149 O O . GLY A 1 289 ? 8.698 8.932 9.297 1.00 50.91 289 GLY A O 1
ATOM 2150 N N . THR A 1 290 ? 9.097 10.633 10.708 1.00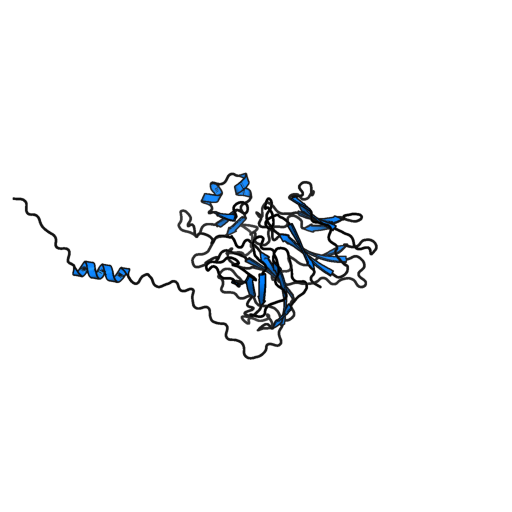 51.69 290 THR A N 1
ATOM 2151 C CA . THR A 1 290 ? 7.771 10.853 11.329 1.00 51.69 290 THR A CA 1
ATOM 2152 C C . THR A 1 290 ? 6.625 11.251 10.381 1.00 51.69 290 THR A C 1
ATOM 2154 O O . THR A 1 290 ? 5.535 11.572 10.843 1.00 51.69 290 THR A O 1
ATOM 2157 N N . GLY A 1 291 ? 6.838 11.257 9.063 1.00 56.53 291 GLY A N 1
ATOM 2158 C CA . GLY A 1 291 ? 5.908 11.867 8.103 1.00 56.53 291 GLY A CA 1
ATOM 2159 C C . GLY A 1 291 ? 4.623 11.081 7.822 1.00 56.53 291 GLY A C 1
ATOM 2160 O O . GLY A 1 291 ? 3.694 11.651 7.263 1.00 56.53 291 GLY A O 1
ATOM 2161 N N . ILE A 1 292 ? 4.548 9.795 8.186 1.00 69.62 292 ILE A N 1
ATOM 2162 C CA . ILE A 1 292 ? 3.360 8.956 7.943 1.00 69.62 292 ILE A CA 1
ATOM 2163 C C . ILE A 1 292 ? 3.012 8.159 9.206 1.00 69.62 292 ILE A C 1
ATOM 2165 O O . ILE A 1 292 ? 3.126 6.932 9.259 1.00 69.62 292 ILE A O 1
ATOM 2169 N N . ASN A 1 293 ? 2.628 8.887 10.251 1.00 84.94 293 ASN A N 1
ATOM 2170 C CA . ASN A 1 293 ? 2.152 8.306 11.503 1.00 84.94 293 ASN A CA 1
ATOM 2171 C C . ASN A 1 293 ? 0.651 8.006 11.436 1.00 84.94 293 ASN A C 1
ATOM 2173 O O . ASN A 1 293 ? -0.079 8.575 10.624 1.00 84.94 293 ASN A O 1
ATOM 2177 N N . PHE A 1 294 ? 0.187 7.122 12.315 1.00 93.75 294 PHE A N 1
ATOM 2178 C CA . PHE A 1 294 ? -1.243 6.975 12.548 1.00 93.75 294 PHE A CA 1
ATOM 2179 C C . PHE A 1 294 ? -1.781 8.207 13.279 1.00 93.75 294 PHE A C 1
ATOM 2181 O O . PHE A 1 294 ? -1.123 8.771 14.153 1.00 93.75 294 PHE A O 1
ATOM 2188 N N . THR A 1 295 ? -2.997 8.596 12.925 1.00 95.44 295 THR A N 1
ATOM 2189 C CA . THR A 1 295 ? -3.736 9.702 13.539 1.00 95.44 295 THR A CA 1
ATOM 2190 C C . THR A 1 295 ? -4.988 9.154 14.200 1.00 95.44 295 THR A C 1
ATOM 2192 O O . THR A 1 295 ? -5.631 8.273 13.635 1.00 95.44 295 THR A O 1
ATOM 2195 N N . LEU A 1 296 ? -5.327 9.637 15.393 1.00 96.44 296 LEU A N 1
ATOM 2196 C CA . LEU A 1 296 ? -6.574 9.253 16.050 1.00 96.44 296 LEU A CA 1
ATOM 2197 C C . LEU A 1 296 ? -7.749 9.914 15.328 1.00 96.44 296 LEU A C 1
ATOM 2199 O O . LEU A 1 296 ? -7.749 11.125 15.121 1.00 96.44 296 LEU A O 1
ATOM 2203 N N . GLN A 1 297 ? -8.726 9.104 14.940 1.00 96.31 297 GLN A N 1
ATOM 2204 C CA . GLN A 1 297 ? -9.914 9.505 14.204 1.00 96.31 297 GLN A CA 1
ATOM 2205 C C . GLN A 1 297 ? -11.150 9.088 14.991 1.00 96.31 297 GLN A C 1
ATOM 2207 O O . GLN A 1 297 ? -11.226 7.960 15.474 1.00 96.31 297 GLN A O 1
ATOM 2212 N N . ASN A 1 298 ? -12.127 9.989 15.108 1.00 94.75 298 ASN A N 1
ATOM 2213 C CA . ASN A 1 298 ? -13.401 9.692 15.763 1.00 94.75 298 ASN A CA 1
ATOM 2214 C C . ASN A 1 298 ? -14.277 8.869 14.809 1.00 94.75 298 ASN A C 1
ATOM 2216 O O . ASN A 1 298 ? -15.046 9.436 14.034 1.00 94.75 298 ASN A O 1
ATOM 2220 N N . THR A 1 299 ? -14.121 7.547 14.834 1.00 93.94 299 THR A N 1
ATOM 2221 C CA . THR A 1 299 ? -14.845 6.617 13.953 1.00 93.94 299 THR A CA 1
ATOM 2222 C C . THR A 1 299 ? -16.124 6.063 14.561 1.00 93.94 299 THR A C 1
ATOM 2224 O O . THR A 1 299 ? -16.944 5.507 13.838 1.00 93.94 299 THR A O 1
ATOM 2227 N N . ASN A 1 300 ? -16.343 6.260 15.860 1.00 88.69 300 ASN A N 1
ATOM 2228 C CA . ASN A 1 300 ? -17.604 5.920 16.508 1.00 88.69 300 ASN A CA 1
ATOM 2229 C C . ASN A 1 300 ? -18.269 7.172 17.070 1.00 88.69 300 ASN A C 1
ATOM 2231 O O . ASN A 1 300 ? -17.628 8.017 17.698 1.00 88.69 300 ASN A O 1
ATOM 2235 N N . ILE A 1 301 ? -19.582 7.259 16.880 1.00 79.88 301 ILE A N 1
ATOM 2236 C CA . ILE A 1 301 ? -20.416 8.339 17.408 1.00 79.88 301 ILE A CA 1
ATOM 2237 C C . ILE A 1 301 ? -21.418 7.708 18.362 1.00 79.88 301 ILE A C 1
ATOM 2239 O O . ILE A 1 301 ? -22.071 6.726 18.021 1.00 79.88 301 ILE A O 1
ATOM 2243 N N . ALA A 1 302 ? -21.498 8.249 19.579 1.00 76.88 302 ALA A N 1
ATOM 2244 C CA . ALA A 1 302 ? -22.337 7.712 20.652 1.00 76.88 302 ALA A CA 1
ATOM 2245 C C . ALA A 1 302 ? -22.096 6.212 20.941 1.00 76.88 302 ALA A C 1
ATOM 2247 O O . ALA A 1 302 ? -23.026 5.477 21.259 1.00 76.88 302 ALA A O 1
ATOM 2248 N N . SER A 1 303 ? -20.839 5.760 20.846 1.00 72.88 303 SER A N 1
ATOM 2249 C CA . SER A 1 303 ? -20.414 4.373 21.112 1.00 72.88 303 SER A CA 1
ATOM 2250 C C . SER A 1 303 ? -20.957 3.310 20.146 1.00 72.88 303 SER A C 1
ATOM 2252 O O . SER A 1 303 ? -20.798 2.120 20.408 1.00 72.88 303 SER A O 1
ATOM 2254 N N . VAL A 1 304 ? -21.550 3.704 19.015 1.00 74.88 304 VAL A N 1
ATOM 2255 C CA . VAL A 1 304 ? -21.966 2.772 17.957 1.00 74.88 304 VAL A CA 1
ATOM 2256 C C . VAL A 1 304 ? -20.898 2.760 16.854 1.00 74.88 304 VAL A C 1
ATOM 2258 O O . VAL A 1 304 ? -20.547 3.839 16.361 1.00 74.88 304 VAL A O 1
ATOM 2261 N N . PRO A 1 305 ? -20.351 1.584 16.468 1.00 79.12 305 PRO A N 1
ATOM 2262 C CA . PRO A 1 305 ? -19.494 1.460 15.295 1.00 79.12 305 PRO A CA 1
ATOM 2263 C C . PRO A 1 305 ? -20.197 1.992 14.057 1.00 79.12 305 PRO A C 1
ATOM 2265 O O . PRO A 1 305 ? -21.318 1.583 13.757 1.00 79.12 305 PRO A O 1
ATOM 2268 N N . ASN A 1 306 ? -19.543 2.913 13.359 1.00 86.31 306 ASN A N 1
ATOM 2269 C CA . ASN A 1 306 ? -20.085 3.468 12.135 1.00 86.31 306 ASN A CA 1
ATOM 2270 C C . ASN A 1 306 ? -19.445 2.810 10.914 1.00 86.31 306 ASN A C 1
ATOM 2272 O O . ASN A 1 306 ? -18.244 2.525 10.882 1.00 86.31 306 ASN A O 1
ATOM 2276 N N . ASP A 1 307 ? -20.275 2.607 9.903 1.00 94.88 307 ASP A N 1
ATOM 2277 C CA . ASP A 1 307 ? -19.859 2.143 8.596 1.00 94.88 307 ASP A CA 1
ATOM 2278 C C . ASP A 1 307 ? -19.404 3.343 7.764 1.00 94.88 307 ASP A C 1
ATOM 2280 O O . ASP A 1 307 ? -20.136 4.323 7.603 1.00 94.88 307 ASP A O 1
ATOM 2284 N N . TYR A 1 308 ? -18.214 3.254 7.179 1.00 97.44 308 TYR A N 1
ATOM 2285 C CA . TYR A 1 308 ? -17.683 4.279 6.288 1.00 97.44 308 TYR A CA 1
ATOM 2286 C C . TYR A 1 308 ? -17.401 3.726 4.903 1.00 97.44 308 TYR A C 1
ATOM 2288 O O . TYR A 1 308 ? -16.867 2.631 4.745 1.00 97.44 308 TYR A O 1
ATOM 2296 N N . ARG A 1 309 ? -17.668 4.538 3.883 1.00 98.12 309 ARG A N 1
ATOM 2297 C CA . ARG A 1 309 ? -17.110 4.342 2.546 1.00 98.12 309 ARG A CA 1
ATOM 2298 C C . ARG A 1 309 ? -15.822 5.137 2.427 1.00 98.12 309 ARG A C 1
ATOM 2300 O O . ARG A 1 309 ? -15.768 6.310 2.791 1.00 98.12 309 ARG A O 1
ATOM 2307 N N . ILE A 1 310 ? -14.786 4.509 1.893 1.00 98.50 310 ILE A N 1
ATOM 2308 C CA . ILE A 1 310 ? -13.560 5.199 1.508 1.00 98.50 310 ILE A CA 1
ATOM 2309 C C . ILE A 1 310 ? -13.818 5.829 0.148 1.00 98.50 310 ILE A C 1
ATOM 2311 O O . ILE A 1 310 ? -14.070 5.119 -0.827 1.00 98.50 310 ILE A O 1
ATOM 2315 N N . GLU A 1 311 ? -13.733 7.150 0.085 1.00 98.50 311 GLU A N 1
ATOM 2316 C CA . GLU A 1 311 ? -13.871 7.908 -1.153 1.00 98.50 311 GLU A CA 1
ATOM 2317 C C . GLU A 1 311 ? -12.529 8.506 -1.551 1.00 98.50 311 GLU A C 1
ATOM 2319 O O . GLU A 1 311 ? -11.820 9.098 -0.733 1.00 98.50 311 GLU A O 1
ATOM 2324 N N . VAL A 1 312 ? -12.195 8.355 -2.830 1.00 97.81 312 VAL A N 1
ATOM 2325 C CA . VAL A 1 312 ? -10.986 8.905 -3.442 1.00 97.81 312 VAL A CA 1
ATOM 2326 C C . VAL A 1 312 ? -11.403 9.895 -4.519 1.00 97.81 312 VAL A C 1
ATOM 2328 O O . VAL A 1 312 ? -12.196 9.561 -5.400 1.00 97.81 312 VAL A O 1
ATOM 2331 N N . SER A 1 313 ? -10.850 11.102 -4.461 1.00 97.50 313 SER A N 1
ATOM 2332 C CA . SER A 1 313 ? -11.183 12.215 -5.347 1.00 97.50 313 SER A CA 1
ATOM 2333 C C . SER A 1 313 ? -9.946 12.830 -6.003 1.00 97.50 313 SER A C 1
ATOM 2335 O O . SER A 1 313 ? -8.832 12.738 -5.477 1.00 97.50 313 SER A O 1
ATOM 2337 N N . LYS A 1 314 ? -10.166 13.483 -7.150 1.00 94.69 314 LYS A N 1
ATOM 2338 C CA . LYS A 1 314 ? -9.186 14.322 -7.866 1.00 94.69 314 LYS A CA 1
ATOM 2339 C C . LYS A 1 314 ? -9.223 15.797 -7.465 1.00 94.69 314 LYS A C 1
ATOM 2341 O O . LYS A 1 314 ? -8.434 16.580 -7.984 1.00 94.69 314 LYS A O 1
ATOM 2346 N N . ASP A 1 315 ? -10.141 16.184 -6.591 1.00 95.38 315 ASP A N 1
ATOM 2347 C CA . ASP A 1 315 ? -10.265 17.547 -6.085 1.00 95.38 315 ASP A CA 1
ATOM 2348 C C . ASP A 1 315 ? -10.602 17.567 -4.592 1.00 95.38 315 ASP A C 1
ATOM 2350 O O . ASP A 1 315 ? -11.235 16.649 -4.059 1.00 95.38 315 ASP A O 1
ATOM 2354 N N . ALA A 1 316 ? -10.216 18.660 -3.931 1.00 94.88 316 ALA A N 1
ATOM 2355 C CA . ALA A 1 316 ? -10.437 18.873 -2.503 1.00 94.88 316 ALA A CA 1
ATOM 2356 C C . ALA A 1 316 ? -11.920 18.935 -2.107 1.00 94.88 316 ALA A C 1
ATOM 2358 O O . ALA A 1 316 ? -12.253 18.623 -0.966 1.00 94.88 316 ALA A O 1
ATOM 2359 N N . GLY A 1 317 ? -12.797 19.329 -3.035 1.00 96.56 317 GLY A N 1
ATOM 2360 C CA . GLY A 1 317 ? -14.239 19.410 -2.814 1.00 96.56 317 GLY A CA 1
ATOM 2361 C C . GLY A 1 317 ? -14.955 18.066 -2.920 1.00 96.56 317 GLY A C 1
ATOM 2362 O O . GLY A 1 317 ? -16.145 18.002 -2.625 1.00 96.56 317 GLY A O 1
ATOM 2363 N N . PHE A 1 318 ? -14.254 16.996 -3.318 1.00 97.56 318 PHE A N 1
ATOM 2364 C CA . PHE A 1 318 ? -14.856 15.691 -3.605 1.00 97.56 318 PHE A CA 1
ATOM 2365 C C . PHE A 1 318 ? -15.986 15.770 -4.645 1.00 97.56 318 PHE A C 1
ATOM 2367 O O . PHE A 1 318 ? -16.965 15.033 -4.568 1.00 97.56 318 PHE A O 1
ATOM 2374 N N . THR A 1 319 ? -15.843 16.656 -5.636 1.00 97.44 319 THR A N 1
ATOM 2375 C CA . THR A 1 319 ? -16.775 16.758 -6.773 1.00 97.44 319 THR A CA 1
ATOM 2376 C C . THR A 1 319 ? -16.438 15.768 -7.892 1.00 97.44 319 THR A C 1
ATOM 2378 O O . THR A 1 319 ? -17.300 15.418 -8.694 1.00 97.44 319 THR A O 1
ATOM 2381 N N . GLN A 1 320 ? -15.200 15.267 -7.926 1.00 96.69 320 GLN A N 1
ATOM 2382 C CA . GLN A 1 320 ? -14.681 14.305 -8.895 1.00 96.69 320 GLN A CA 1
ATOM 2383 C C . GLN A 1 320 ? -14.233 13.016 -8.197 1.00 96.69 320 GLN A C 1
ATOM 2385 O O . GLN A 1 320 ? -13.048 12.659 -8.200 1.00 96.69 320 GLN A O 1
ATOM 2390 N N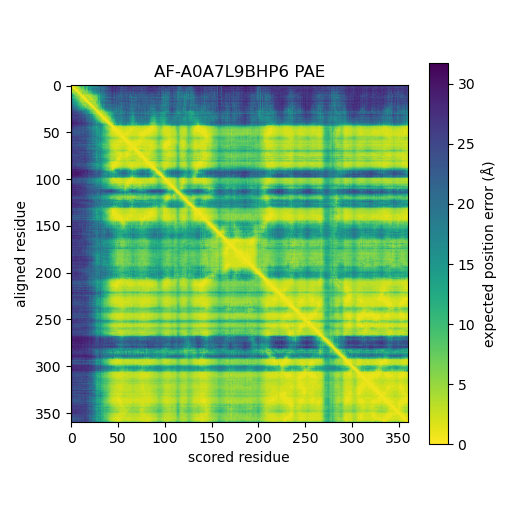 . ILE A 1 321 ? -15.194 12.307 -7.601 1.00 97.44 321 ILE A N 1
ATOM 2391 C CA . ILE A 1 321 ? -14.963 10.992 -6.996 1.00 97.44 321 ILE A CA 1
ATOM 2392 C C . ILE A 1 321 ? -14.623 9.984 -8.097 1.00 97.44 321 ILE A C 1
ATOM 2394 O O . ILE A 1 321 ? -15.363 9.817 -9.064 1.00 97.44 321 ILE A O 1
ATOM 2398 N N . ILE A 1 322 ? -13.485 9.311 -7.941 1.00 96.12 322 ILE A N 1
ATOM 2399 C CA . ILE A 1 322 ? -12.969 8.303 -8.880 1.00 96.12 322 ILE A CA 1
ATOM 2400 C C . ILE A 1 322 ? -12.964 6.888 -8.294 1.00 96.12 322 ILE A C 1
ATOM 2402 O O . ILE A 1 322 ? -12.703 5.931 -9.019 1.00 96.12 322 ILE A O 1
ATOM 2406 N N . TYR A 1 323 ? -13.231 6.749 -6.994 1.00 97.62 323 TYR A N 1
ATOM 2407 C CA . TYR A 1 323 ? -13.456 5.466 -6.337 1.00 97.62 323 TYR A CA 1
ATOM 2408 C C . TYR A 1 323 ? -14.268 5.653 -5.052 1.00 97.62 323 TYR A C 1
ATOM 2410 O O . TYR A 1 323 ? -14.008 6.582 -4.283 1.00 97.62 323 TYR A O 1
ATOM 2418 N N . THR A 1 324 ? -15.182 4.716 -4.809 1.00 98.06 324 THR A N 1
ATOM 2419 C CA . THR A 1 324 ? -15.949 4.571 -3.571 1.00 98.06 324 THR A CA 1
ATOM 2420 C C . THR A 1 324 ? -15.924 3.099 -3.174 1.00 98.06 324 THR A C 1
ATOM 2422 O O . THR A 1 324 ? -16.286 2.247 -3.984 1.00 98.06 324 THR A O 1
ATOM 2425 N N . SER A 1 325 ? -15.490 2.783 -1.952 1.00 97.62 325 SER A N 1
ATOM 2426 C CA . SER A 1 325 ? -15.498 1.402 -1.454 1.00 97.62 325 SER A CA 1
ATOM 2427 C C . SER A 1 325 ? -16.888 0.941 -1.011 1.00 97.62 325 SER A C 1
ATOM 2429 O O . SER A 1 325 ? -17.796 1.748 -0.773 1.00 97.62 325 SER A O 1
ATOM 2431 N N . ASP A 1 326 ? -17.015 -0.365 -0.787 1.00 97.31 326 ASP A N 1
ATOM 2432 C CA . ASP A 1 326 ? -18.047 -0.906 0.094 1.00 97.31 326 ASP A CA 1
ATOM 2433 C C . ASP A 1 326 ? -17.897 -0.364 1.527 1.00 97.31 326 ASP A C 1
ATOM 2435 O O . ASP A 1 326 ? -16.818 0.133 1.883 1.00 97.31 326 ASP A O 1
ATOM 2439 N N . PRO A 1 327 ? -18.966 -0.407 2.341 1.00 97.38 327 PRO A N 1
ATOM 2440 C CA . PRO A 1 327 ? -18.902 -0.028 3.746 1.00 97.38 327 PRO A CA 1
ATOM 2441 C C . PRO A 1 327 ? -17.828 -0.809 4.515 1.00 97.38 327 PRO A C 1
ATOM 2443 O O . PRO A 1 327 ? -17.716 -2.026 4.379 1.00 97.38 327 PRO A O 1
ATOM 2446 N N . VAL A 1 328 ? -17.049 -0.106 5.337 1.00 96.44 328 VAL A N 1
ATOM 2447 C CA . VAL A 1 328 ? -16.024 -0.673 6.221 1.00 96.44 328 VAL A CA 1
ATOM 2448 C C . VAL A 1 328 ? -16.207 -0.126 7.632 1.00 96.44 328 VAL A C 1
ATOM 2450 O O . VAL A 1 328 ? -16.423 1.073 7.813 1.00 96.44 328 VAL A O 1
ATOM 2453 N N . GLN A 1 329 ? -16.062 -0.999 8.627 1.00 95.38 329 GLN A N 1
ATOM 2454 C CA . GLN A 1 329 ? -16.067 -0.627 10.040 1.00 95.38 329 GLN A CA 1
ATOM 2455 C C . GLN A 1 329 ? -14.655 -0.411 10.570 1.00 95.38 329 GLN A C 1
ATOM 2457 O O . GLN A 1 329 ? -13.741 -1.191 10.296 1.00 95.38 329 GLN A O 1
ATOM 2462 N N . PHE A 1 330 ? -14.507 0.621 11.396 1.00 95.25 330 PHE A N 1
ATOM 2463 C CA . PHE A 1 330 ? -13.290 0.906 12.147 1.00 95.25 330 PHE A CA 1
ATOM 2464 C C . PHE A 1 330 ? -13.594 0.767 13.637 1.00 95.25 330 PHE A C 1
ATOM 2466 O O . PHE A 1 330 ? -14.276 1.607 14.221 1.00 95.25 330 PHE A O 1
ATOM 2473 N N . LEU A 1 331 ? -13.110 -0.317 14.243 1.00 94.25 331 LEU A N 1
ATOM 2474 C CA . LEU A 1 331 ? -13.394 -0.646 15.636 1.00 94.25 331 LEU A CA 1
ATOM 2475 C C . LEU A 1 331 ? -12.590 0.247 16.595 1.00 94.25 331 LEU A C 1
ATOM 2477 O O . LEU A 1 331 ? -11.503 0.725 16.263 1.00 94.25 331 LEU A O 1
ATOM 2481 N N . LEU A 1 332 ? -13.121 0.436 17.805 1.00 94.69 332 LEU A N 1
ATOM 2482 C CA . LEU A 1 332 ? -12.438 1.157 18.884 1.00 94.69 332 LEU A CA 1
ATOM 2483 C C . LEU A 1 332 ? -11.109 0.487 19.244 1.00 94.69 332 LEU A C 1
ATOM 2485 O O . LEU A 1 332 ? -10.985 -0.735 19.170 1.00 94.69 332 LEU A O 1
ATOM 2489 N N . ASP A 1 333 ? -10.119 1.293 19.630 1.00 94.94 333 ASP A N 1
ATOM 2490 C CA . ASP A 1 333 ? -8.773 0.847 20.039 1.00 94.94 333 ASP A CA 1
ATOM 2491 C C . ASP A 1 333 ? -7.988 0.076 18.969 1.00 94.94 333 ASP A C 1
ATOM 2493 O O . ASP A 1 333 ? -6.947 -0.539 19.241 1.00 94.94 333 ASP A O 1
ATOM 2497 N N . LYS A 1 334 ? -8.466 0.113 17.723 1.00 95.69 334 LYS A N 1
ATOM 2498 C CA . LYS A 1 334 ? -7.809 -0.529 16.592 1.00 95.69 334 LYS A CA 1
ATOM 2499 C C . LYS A 1 334 ? -7.035 0.464 15.743 1.00 95.69 334 LYS A C 1
ATOM 2501 O O . LYS A 1 334 ? -7.362 1.647 15.636 1.00 95.69 334 LYS A O 1
ATOM 2506 N N . VAL A 1 335 ? -5.962 -0.048 15.158 1.00 96.50 335 VAL A N 1
ATOM 2507 C CA . VAL A 1 335 ? -5.011 0.680 14.329 1.00 96.50 335 VAL A CA 1
ATOM 2508 C C . VAL A 1 335 ? -5.122 0.156 12.901 1.00 96.50 335 VAL A C 1
ATOM 2510 O O . VAL A 1 335 ? -4.985 -1.044 12.664 1.00 96.50 335 VAL A O 1
ATOM 2513 N N . TYR A 1 336 ? -5.348 1.055 11.947 1.00 97.38 336 TYR A N 1
ATOM 2514 C CA . TYR A 1 336 ? -5.618 0.736 10.552 1.00 97.38 336 TYR A CA 1
ATOM 2515 C C . TYR A 1 336 ? -4.702 1.500 9.597 1.00 97.38 336 TYR A C 1
ATOM 2517 O O . TYR A 1 336 ? -4.469 2.700 9.755 1.00 97.38 336 TYR A O 1
ATOM 2525 N N . THR A 1 337 ? -4.242 0.828 8.543 1.00 96.94 337 THR A N 1
ATOM 2526 C CA . THR A 1 337 ? -3.727 1.496 7.345 1.00 96.94 337 THR A CA 1
ATOM 2527 C C . THR A 1 337 ? -4.748 1.375 6.218 1.00 96.94 337 THR A C 1
ATOM 2529 O O . THR A 1 337 ? -5.107 0.270 5.816 1.00 96.94 337 THR A O 1
ATOM 2532 N N . VAL A 1 338 ? -5.172 2.512 5.671 1.00 97.44 338 VAL A N 1
ATOM 2533 C CA . VAL A 1 338 ? -5.900 2.596 4.403 1.00 97.44 338 VAL A CA 1
ATOM 2534 C C . VAL A 1 338 ? -4.876 2.720 3.280 1.00 97.44 338 VAL A C 1
ATOM 2536 O O . VAL A 1 338 ? -4.098 3.672 3.245 1.00 97.44 338 VAL A O 1
ATOM 2539 N N . VAL A 1 339 ? -4.863 1.762 2.359 1.00 96.38 339 VAL A N 1
ATOM 2540 C CA . VAL A 1 339 ? -3.954 1.725 1.210 1.00 96.38 339 VAL A CA 1
ATOM 2541 C C . VAL A 1 339 ? -4.745 1.977 -0.065 1.00 96.38 339 VAL A C 1
ATOM 2543 O O . VAL A 1 339 ? -5.564 1.145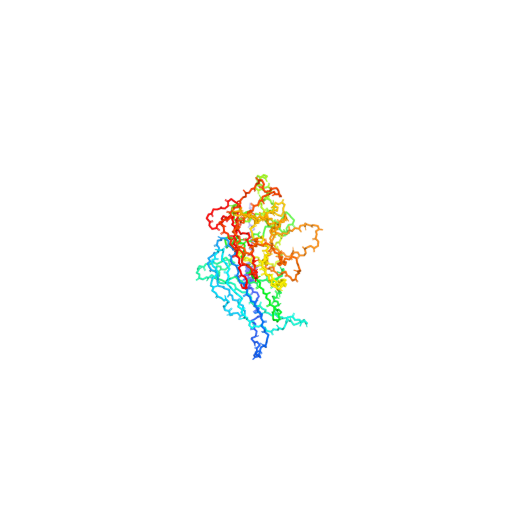 -0.451 1.00 96.38 339 VAL A O 1
ATOM 2546 N N . ILE A 1 340 ? -4.487 3.094 -0.745 1.00 96.31 340 ILE A N 1
ATOM 2547 C CA . ILE A 1 340 ? -5.047 3.355 -2.078 1.00 96.31 340 ILE A CA 1
ATOM 2548 C C . ILE A 1 340 ? -4.167 2.659 -3.105 1.00 96.31 340 ILE A C 1
ATOM 2550 O O . ILE A 1 340 ? -3.013 3.039 -3.265 1.00 96.31 340 ILE A O 1
ATOM 2554 N N . ARG A 1 341 ? -4.693 1.649 -3.792 1.00 94.12 341 ARG A N 1
ATOM 2555 C CA . ARG A 1 341 ? -3.961 0.748 -4.697 1.00 94.12 341 ARG A CA 1
ATOM 2556 C C . ARG A 1 341 ? -4.563 0.749 -6.101 1.00 94.12 341 ARG A C 1
ATOM 2558 O O . ARG A 1 341 ? -5.621 1.327 -6.323 1.00 94.12 341 ARG A O 1
ATOM 2565 N N . GLY A 1 342 ? -3.920 0.046 -7.031 1.00 90.88 342 GLY A N 1
ATOM 2566 C CA . GLY A 1 342 ? -4.395 -0.062 -8.412 1.00 90.88 342 GLY A CA 1
ATOM 2567 C C . GLY A 1 342 ? -4.061 1.171 -9.250 1.00 90.88 342 GLY A C 1
ATOM 2568 O O . GLY A 1 342 ? -3.164 1.935 -8.902 1.00 90.88 342 GLY A O 1
ATOM 2569 N N . VAL A 1 343 ? -4.743 1.330 -10.382 1.00 88.00 343 VAL A N 1
ATOM 2570 C CA . VAL A 1 343 ? -4.506 2.391 -11.371 1.00 88.00 343 VAL A CA 1
ATOM 2571 C C . VAL A 1 343 ? -5.840 3.030 -11.764 1.00 88.00 343 VAL A C 1
ATOM 2573 O O . VAL A 1 343 ? -6.817 2.330 -12.034 1.00 88.00 343 VAL A O 1
ATOM 2576 N N . GLU A 1 344 ? -5.895 4.364 -11.834 1.00 89.69 344 GLU A N 1
ATOM 2577 C CA . GLU A 1 344 ? -7.080 5.073 -12.345 1.00 89.69 344 GLU A CA 1
ATOM 2578 C C . GLU A 1 344 ? -7.375 4.660 -13.795 1.00 89.69 344 GLU A C 1
ATOM 2580 O O . GLU A 1 344 ? -6.498 4.706 -14.657 1.00 89.69 344 GLU A O 1
ATOM 2585 N N . GLY A 1 345 ? -8.621 4.262 -14.065 1.00 87.44 345 GLY A N 1
ATOM 2586 C CA . GLY A 1 345 ? -9.035 3.745 -15.372 1.00 87.44 345 GLY A CA 1
ATOM 2587 C C . GLY A 1 345 ? -8.575 2.311 -15.661 1.00 87.44 345 GLY A C 1
ATOM 2588 O O . GLY A 1 345 ? -8.877 1.790 -16.731 1.00 87.44 345 GLY A O 1
ATOM 2589 N N . GLY A 1 346 ? -7.864 1.662 -14.732 1.00 87.12 346 GLY A N 1
ATOM 2590 C CA . GLY A 1 346 ? -7.587 0.230 -14.802 1.00 87.12 346 GLY A CA 1
ATOM 2591 C C . GLY A 1 346 ? -8.861 -0.605 -14.641 1.00 87.12 346 GLY A C 1
ATOM 2592 O O . GLY A 1 346 ? -9.866 -0.135 -14.109 1.00 87.12 346 GLY A O 1
ATOM 2593 N N . THR A 1 347 ? -8.812 -1.865 -15.071 1.00 88.12 347 THR A N 1
ATOM 2594 C CA . THR A 1 347 ? -9.921 -2.827 -14.961 1.00 88.12 347 THR A CA 1
ATOM 2595 C C . THR A 1 347 ? -9.525 -4.036 -14.109 1.00 88.12 347 THR A C 1
ATOM 2597 O O . THR A 1 347 ? -8.337 -4.317 -13.918 1.00 88.12 347 THR A O 1
ATOM 2600 N N . GLY A 1 348 ? -10.518 -4.755 -13.571 1.00 89.38 348 GLY A N 1
ATOM 2601 C CA . GLY A 1 348 ? -10.301 -5.947 -12.743 1.00 89.38 348 GLY A CA 1
ATOM 2602 C C . GLY A 1 348 ? -9.371 -5.673 -11.556 1.00 89.38 348 GLY A C 1
ATOM 2603 O O . GLY A 1 348 ? -9.500 -4.654 -10.882 1.00 89.38 348 GLY A O 1
ATOM 2604 N N . ASN A 1 349 ? -8.376 -6.536 -11.346 1.00 83.25 349 ASN A N 1
ATOM 2605 C CA . ASN A 1 349 ? -7.384 -6.372 -10.274 1.00 83.25 349 ASN A CA 1
ATOM 2606 C C . ASN A 1 349 ? -6.484 -5.135 -10.457 1.00 83.25 349 ASN A C 1
ATOM 2608 O O . ASN A 1 349 ? -5.834 -4.692 -9.520 1.00 83.25 349 ASN A O 1
ATOM 2612 N N . ARG A 1 350 ? -6.455 -4.512 -11.638 1.00 85.25 350 ARG A N 1
ATOM 2613 C CA . ARG A 1 350 ? -5.688 -3.278 -11.851 1.00 85.25 350 ARG A CA 1
ATOM 2614 C C . ARG A 1 350 ? -6.500 -2.014 -11.601 1.00 85.25 350 ARG A C 1
ATOM 2616 O O . ARG A 1 350 ? -5.908 -0.937 -11.602 1.00 85.25 350 ARG A O 1
ATOM 2623 N N . ALA A 1 351 ? -7.812 -2.121 -11.395 1.00 91.31 351 ALA A N 1
ATOM 2624 C CA . ALA A 1 351 ? -8.656 -0.970 -11.110 1.00 91.31 351 ALA A CA 1
ATOM 2625 C C . ALA A 1 351 ? -8.227 -0.272 -9.814 1.00 91.31 351 ALA A C 1
ATOM 2627 O O . ALA A 1 351 ? -7.770 -0.913 -8.863 1.00 91.31 351 ALA A O 1
ATOM 2628 N N . LEU A 1 352 ? -8.367 1.054 -9.795 1.00 94.31 352 LEU A N 1
ATOM 2629 C CA . LEU A 1 352 ? -8.183 1.856 -8.592 1.00 94.31 352 LEU A CA 1
ATOM 2630 C C . LEU A 1 352 ? -9.081 1.309 -7.478 1.00 94.31 352 LEU A C 1
ATOM 2632 O O . LEU A 1 352 ? -10.269 1.075 -7.690 1.00 94.31 352 LEU A O 1
ATOM 2636 N N . GLY A 1 353 ? -8.507 1.126 -6.296 1.00 96.00 353 GLY A N 1
ATOM 2637 C CA . GLY A 1 353 ? -9.237 0.629 -5.144 1.00 96.00 353 GLY A CA 1
ATOM 2638 C C . GLY A 1 353 ? -8.601 1.021 -3.823 1.00 96.00 353 GLY A C 1
ATOM 2639 O O . GLY A 1 353 ? -7.529 1.626 -3.780 1.00 96.00 353 GLY A O 1
ATOM 2640 N N . ALA A 1 354 ? -9.258 0.636 -2.735 1.00 96.75 354 ALA A N 1
ATOM 2641 C CA . ALA A 1 354 ? -8.731 0.781 -1.387 1.00 96.75 354 ALA A CA 1
ATOM 2642 C C . ALA A 1 354 ? -8.669 -0.578 -0.684 1.00 96.75 354 ALA A C 1
ATOM 2644 O O . ALA A 1 354 ? -9.535 -1.431 -0.872 1.00 96.75 354 ALA A O 1
ATOM 2645 N N . THR A 1 355 ? -7.645 -0.759 0.139 1.00 95.75 355 THR A N 1
ATOM 2646 C CA . THR A 1 355 ? -7.520 -1.872 1.083 1.00 95.75 355 THR A CA 1
ATOM 2647 C C . THR A 1 355 ? -7.394 -1.306 2.485 1.00 95.75 355 THR A C 1
ATOM 2649 O O . THR A 1 355 ? -6.658 -0.343 2.692 1.00 95.75 355 THR A O 1
ATOM 2652 N N . VAL A 1 356 ? -8.070 -1.923 3.450 1.00 97.00 356 VAL A N 1
ATOM 2653 C CA . VAL A 1 356 ? -7.922 -1.604 4.872 1.00 97.00 356 VAL A CA 1
ATOM 2654 C C . VAL A 1 356 ? -7.176 -2.742 5.551 1.00 97.00 356 VAL A C 1
ATOM 2656 O O . VAL A 1 356 ? -7.559 -3.902 5.425 1.00 97.00 356 VAL A O 1
ATOM 2659 N N . VAL A 1 357 ? -6.094 -2.408 6.246 1.00 96.50 357 VAL A N 1
ATOM 2660 C CA . VAL A 1 357 ? -5.250 -3.362 6.973 1.00 96.50 357 VAL A CA 1
ATOM 2661 C C . VAL A 1 357 ? -5.313 -3.029 8.454 1.00 96.50 357 VAL A C 1
ATOM 2663 O O . VAL A 1 357 ? -4.922 -1.930 8.839 1.00 96.50 357 VAL A O 1
ATOM 2666 N N . GLN A 1 358 ? -5.799 -3.961 9.273 1.00 96.31 358 GLN A N 1
ATOM 2667 C CA . GLN A 1 358 ? -5.795 -3.837 10.732 1.00 96.31 358 GLN A CA 1
ATOM 2668 C C . GLN A 1 358 ? -4.475 -4.361 11.304 1.00 96.31 358 GLN A C 1
ATOM 2670 O O . GLN A 1 358 ? -3.966 -5.388 10.864 1.00 96.31 358 GLN A O 1
ATOM 2675 N N . HIS A 1 359 ? -3.928 -3.654 12.290 1.00 94.44 359 HIS A N 1
ATOM 2676 C CA . HIS A 1 359 ? -2.598 -3.913 12.833 1.00 94.44 359 HIS A CA 1
ATOM 2677 C C . HIS A 1 359 ? -2.586 -4.580 14.224 1.00 94.44 359 HIS A C 1
ATOM 2679 O O . HIS A 1 359 ? -1.539 -5.093 14.630 1.00 94.44 359 HIS A O 1
ATOM 2685 N N . ASN A 1 360 ? -3.687 -4.533 14.986 1.00 91.94 360 ASN A N 1
ATOM 2686 C CA . ASN A 1 360 ? -3.777 -5.018 16.373 1.00 91.94 360 ASN A CA 1
ATOM 2687 C C . ASN A 1 360 ? -5.155 -5.564 16.755 1.00 91.94 360 ASN A C 1
ATOM 2689 O O . ASN A 1 360 ? -6.154 -5.326 16.046 1.00 91.94 360 ASN A O 1
#

Mean predicted aligned error: 10.53 Å

Solvent-accessible surface area (backbone atoms only — not comparable to full-atom values): 20257 Å² total; per-residue (Å²): 140,85,84,80,80,81,80,80,75,62,64,72,59,57,56,57,60,56,63,67,69,71,71,74,75,72,73,85,65,76,73,83,69,80,74,81,76,77,73,88,64,86,49,96,24,34,29,28,42,28,50,30,24,39,14,40,68,35,57,36,32,34,38,25,50,69,84,40,73,41,78,65,65,20,40,56,63,30,49,41,82,44,63,34,80,41,76,33,92,38,59,54,72,85,86,68,88,30,70,51,43,41,35,39,28,36,76,56,70,63,35,24,34,83,73,68,35,40,55,45,70,63,31,28,52,59,81,66,79,44,60,45,53,57,39,49,76,39,38,32,43,37,32,38,25,50,38,25,76,32,54,56,74,75,87,48,59,42,100,84,72,42,64,33,48,36,24,39,30,75,90,80,51,42,71,34,45,59,67,55,45,68,71,42,58,70,80,56,46,64,51,33,23,61,52,38,43,60,55,89,94,58,80,45,43,33,18,52,38,40,43,35,37,64,61,60,82,70,84,77,63,88,86,65,62,30,36,21,29,44,26,69,43,43,53,28,77,36,23,54,90,61,31,35,24,34,30,35,42,48,74,81,72,78,70,71,42,81,65,41,74,65,42,44,23,72,82,37,74,72,56,103,88,44,94,67,89,73,75,36,55,67,42,21,47,75,49,94,64,85,86,76,53,48,40,82,38,80,42,25,64,94,68,42,79,35,44,24,23,46,37,33,14,70,38,94,82,56,80,46,66,78,40,71,50,71,75,44,76,52,55,65,87,27,38,36,39,40,34,35,23,22,26,86,91,39,62,80,67,30,21,52,46,77,29,80,32,50,59,109

Radius of gyration: 25.3 Å; Cα contacts (8 Å, |Δi|>4): 851; chains: 1; bounding box: 78×41×99 Å

Foldseek 3Di:
DDDDDDDPDDVVVVVVVVVVVPPPPPDPPPPPDPDPDPPPDQDPFKEWEKEEEQALAAAFKFKAKVNRTWADTHGHLGIHQEIDIDGWPDQLDDPDQTATKIKIFHPDFAQFFQPSHRMDTAQEDAQSPHHDRDHGHWYKYKYWAYYNLQDWPDQDADPVRARFWWWQQQVVSYIDGPVRLVVDDPVSNQWIFTQGGQHDPDTQGTGIAMEMETADADDADVVWQFKEWEWEAERARGHLVQFKWKWWDFPDDDDIGTRDDRHGHPSGDPDPPDPPDDHGRRGHDYDPDPPTYTDIDRQDDPSDWTWTWMWMASDPVSPGTQDTDDTDTGDTPWHKYKYFHAYRVDDDSRHTDIHIHIYD